Protein AF-0000000078491832 (afdb_homodimer)

Solvent-accessible surface area (backbone atoms only — not comparable to full-atom values): 12832 Å² total; per-residue (Å²): 126,82,61,46,56,64,27,41,52,49,32,62,48,50,90,54,93,81,71,51,35,62,57,52,31,49,52,44,51,48,51,50,20,52,48,35,64,70,54,64,20,73,29,85,86,8,78,53,82,38,40,68,47,56,49,42,40,56,50,53,49,50,45,53,53,42,29,36,70,79,63,73,39,76,84,61,79,86,41,50,50,43,53,54,33,48,53,54,47,60,62,32,66,64,44,59,76,56,61,73,56,65,69,48,54,43,59,66,43,44,65,65,47,72,98,126,82,62,45,56,62,27,42,52,49,34,62,49,49,89,54,93,82,72,49,35,61,57,52,30,48,50,43,52,48,50,48,18,52,50,37,64,70,54,64,19,72,30,86,85,9,79,54,84,38,39,68,48,54,48,41,41,56,48,53,48,49,46,52,54,42,30,36,71,79,62,73,40,74,82,62,76,86,41,51,50,44,52,54,32,49,53,54,47,62,62,32,64,64,45,60,77,56,60,73,57,66,68,50,54,43,59,66,43,44,67,65,47,71,96

Foldseek 3Di:
DQCLLVLLLCVLQDPDPPPCSVVVNLVSLVVQLVQCVVCCDLDNNHDDDDPVLLVCQLSVVLSALSCCPRVVDHRDVVSVSSVSNNVVSCPDPVNVVDPDDSVVSNVVCVVVNVD/DQCLLVLLLCVLQDPDPPPCSVVVNLVSLVVVLVQCVVCCDLDNNHDDDDPVLLVCQLSVVLSALSCCPRVVDHRDVVSVSSVSNNVVSCPDPVNVVDPDDSVVSNVVCVVVNVD

pLDDT: mean 94.53, std 5.87, range [54.22, 98.44]

Organism: Citrus clementina (NCBI:txid85681)

Secondary structure (DSSP, 8-state):
--SHHHHHHHHHH---TTSSHHHHHHHHHHHHHHHHHHTT-SBTTBSS--HHHHHHHHHHHHHHHHHHHHH-----TT-HHHHHHHHHHHH-HHHHHHPPPHHHHHHHHHHHH--/--SHHHHHHHHHH---TTSSHHHHHHHHHHHHHHHHHHTT-SBTTBSS--HHHHHHHHHHHHHHHHHHHHH-----TT-HHHHHHHHHHHH-HHHHHHPPPHHHHHHHHHHHH--

Structure (mmCIF, N/CA/C/O backbone):
data_AF-0000000078491832-model_v1
#
loop_
_entity.id
_entity.type
_entity.pdbx_description
1 polymer 'GST C-terminal domain-containing protein'
#
loop_
_atom_site.group_PDB
_atom_site.id
_atom_site.type_symbol
_atom_site.label_atom_id
_atom_site.label_alt_id
_atom_site.label_comp_id
_atom_site.label_asym_id
_atom_site.label_entity_id
_atom_site.label_seq_id
_atom_site.pdbx_PDB_ins_code
_atom_site.Cartn_x
_atom_site.Cartn_y
_atom_site.Cartn_z
_atom_site.occupancy
_atom_site.B_iso_or_equiv
_atom_site.auth_seq_id
_atom_site.auth_comp_id
_atom_site.auth_asym_id
_atom_site.auth_atom_id
_atom_site.pdbx_PDB_model_num
ATOM 1 N N . GLY A 1 1 ? 12.844 8.117 10.625 1 54.22 1 GLY A N 1
ATOM 2 C CA . GLY A 1 1 ? 11.617 7.84 9.898 1 54.22 1 GLY A CA 1
ATOM 3 C C . GLY A 1 1 ? 10.602 8.969 9.992 1 54.22 1 GLY A C 1
ATOM 4 O O . GLY A 1 1 ? 10.648 9.773 10.922 1 54.22 1 GLY A O 1
ATOM 5 N N . SER A 1 2 ? 10 9.312 8.859 1 76.31 2 SER A N 1
ATOM 6 C CA . SER A 1 2 ? 9.055 10.422 8.812 1 76.31 2 SER A CA 1
ATOM 7 C C . SER A 1 2 ? 8 10.297 9.914 1 76.31 2 SER A C 1
ATOM 9 O O . SER A 1 2 ? 7.496 9.203 10.164 1 76.31 2 SER A O 1
ATOM 11 N N . LYS A 1 3 ? 7.992 11.297 10.875 1 92.62 3 LYS A N 1
ATOM 12 C CA . LYS A 1 3 ? 6.988 11.367 11.938 1 92.62 3 LYS A CA 1
ATOM 13 C C . LYS A 1 3 ? 5.637 11.805 11.383 1 92.62 3 LYS A C 1
ATOM 15 O O . LYS A 1 3 ? 4.746 12.188 12.148 1 92.62 3 LYS A O 1
ATOM 20 N N . ILE A 1 4 ? 5.609 11.727 10.117 1 95.44 4 ILE A N 1
ATOM 21 C CA . ILE A 1 4 ? 4.398 12.195 9.461 1 95.44 4 ILE A CA 1
ATOM 22 C C . ILE A 1 4 ? 3.219 11.312 9.852 1 95.44 4 ILE A C 1
ATOM 24 O O . ILE A 1 4 ? 2.176 11.812 10.273 1 95.44 4 ILE A O 1
ATOM 28 N N . PHE A 1 5 ? 3.436 10.055 9.852 1 96.25 5 PHE A N 1
ATOM 29 C CA . PHE A 1 5 ? 2.32 9.148 10.086 1 96.25 5 PHE A CA 1
ATOM 30 C C . PHE A 1 5 ? 1.849 9.227 11.531 1 96.25 5 PHE A C 1
ATOM 32 O O . PHE A 1 5 ? 0.658 9.406 11.789 1 96.25 5 PHE A O 1
ATOM 39 N N . PRO A 1 6 ? 2.773 9.195 12.516 1 96.5 6 PRO A N 1
ATOM 40 C CA . PRO A 1 6 ? 2.273 9.32 13.891 1 96.5 6 PRO A CA 1
ATOM 41 C C . PRO A 1 6 ? 1.618 10.672 14.156 1 96.5 6 PRO A C 1
ATOM 43 O O . PRO A 1 6 ? 0.641 10.758 14.906 1 96.5 6 PRO A O 1
ATOM 46 N N . SER A 1 7 ? 2.141 11.703 13.586 1 97.81 7 SER A N 1
ATOM 47 C CA . SER A 1 7 ? 1.52 13.016 13.734 1 97.81 7 SER A CA 1
ATOM 48 C C . SER A 1 7 ? 0.133 13.047 13.102 1 97.81 7 SER A C 1
ATOM 50 O O . SER A 1 7 ? -0.793 13.648 13.656 1 97.81 7 SER A O 1
ATOM 52 N N . PHE A 1 8 ? -0.054 12.367 11.977 1 97.75 8 PHE A N 1
ATOM 53 C CA . PHE A 1 8 ? -1.349 12.227 11.312 1 97.75 8 PHE A CA 1
ATOM 54 C C . PHE A 1 8 ? -2.338 11.5 12.211 1 97.75 8 PHE A C 1
ATOM 56 O O . PHE A 1 8 ? -3.451 11.977 12.438 1 97.75 8 PHE A O 1
ATOM 63 N N . VAL A 1 9 ? -1.898 10.469 12.789 1 97.19 9 VAL A N 1
ATOM 64 C CA . VAL A 1 9 ? -2.783 9.641 13.609 1 97.19 9 VAL A CA 1
ATOM 65 C C . VAL A 1 9 ? -3.213 10.422 14.852 1 97.19 9 VAL A C 1
ATOM 67 O O . VAL A 1 9 ? -4.391 10.406 15.219 1 97.19 9 VAL A O 1
ATOM 70 N N . ASN A 1 10 ? -2.232 11.125 15.406 1 97.5 10 ASN A N 1
ATOM 71 C CA . ASN A 1 10 ? -2.541 11.93 16.594 1 97.5 10 ASN A CA 1
ATOM 72 C C . ASN A 1 10 ? -3.543 13.039 16.266 1 97.5 10 ASN A C 1
ATOM 74 O O . ASN A 1 10 ? -4.484 13.266 17.016 1 97.5 10 ASN A O 1
ATOM 78 N N . PHE A 1 11 ? -3.363 13.703 15.203 1 98.06 11 PHE A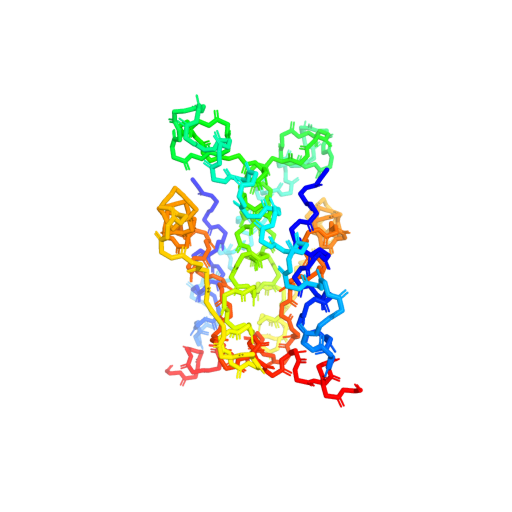 N 1
ATOM 79 C CA . PHE A 1 11 ? -4.27 14.766 14.789 1 98.06 11 PHE A CA 1
ATOM 80 C C . PHE A 1 11 ? -5.652 14.203 14.469 1 98.06 11 PHE A C 1
ATOM 82 O O . PHE A 1 11 ? -6.664 14.75 14.906 1 98.06 11 PHE A O 1
ATOM 89 N N . LEU A 1 12 ? -5.672 13.086 13.773 1 97.88 12 LEU A N 1
ATOM 90 C CA . LEU A 1 12 ? -6.922 12.453 13.359 1 97.88 12 LEU A CA 1
ATOM 91 C C . LEU A 1 12 ? -7.766 12.078 14.57 1 97.88 12 LEU A C 1
ATOM 93 O O . LEU A 1 12 ? -8.977 12.32 14.594 1 97.88 12 LEU A O 1
ATOM 97 N N . LYS A 1 13 ? -7.152 11.617 15.57 1 97.38 13 LYS A N 1
ATOM 98 C CA . LYS A 1 13 ? -7.867 11.07 16.719 1 97.38 13 LYS A CA 1
ATOM 99 C C . LYS A 1 13 ? -8.188 12.164 17.734 1 97.38 13 LYS A C 1
ATOM 101 O O . LYS A 1 13 ? -9.031 11.969 18.609 1 97.38 13 LYS A O 1
ATOM 106 N N . SER A 1 14 ? -7.477 13.25 17.609 1 96.62 14 SER A N 1
ATOM 107 C CA . SER A 1 14 ? -7.641 14.328 18.578 1 96.62 14 SER A CA 1
ATOM 108 C C . SER A 1 14 ? -9.039 14.93 18.516 1 96.62 14 SER A C 1
ATOM 110 O O . SER A 1 14 ? -9.578 15.141 17.422 1 96.62 14 SER A O 1
ATOM 112 N N . LYS A 1 15 ? -9.641 15.266 19.719 1 93.75 15 LYS A N 1
ATOM 113 C CA . LYS A 1 15 ? -10.945 15.93 19.812 1 93.75 15 LYS A CA 1
ATOM 114 C C . LYS A 1 15 ? -10.789 17.375 20.281 1 93.75 15 LYS A C 1
ATOM 116 O O . LYS A 1 15 ? -11.789 18.094 20.422 1 93.75 15 LYS A O 1
ATOM 121 N N . ASP A 1 16 ? -9.57 17.781 20.438 1 94.75 16 ASP A N 1
ATOM 122 C CA . ASP A 1 16 ? -9.242 19.141 20.891 1 94.75 16 ASP A CA 1
ATOM 123 C C . ASP A 1 16 ? -8.508 19.922 19.797 1 94.75 16 ASP A C 1
ATOM 125 O O . ASP A 1 16 ? -7.332 19.656 19.516 1 94.75 16 ASP A O 1
ATOM 129 N N . PRO A 1 17 ? -9.156 20.828 19.266 1 89.31 17 PRO A N 1
ATOM 130 C CA . PRO A 1 17 ? -8.531 21.594 18.188 1 89.31 17 PRO A CA 1
ATOM 131 C C . PRO A 1 17 ? -7.375 22.469 18.672 1 89.31 17 PRO A C 1
ATOM 133 O O . PRO A 1 17 ? -6.613 23 17.859 1 89.31 17 PRO A O 1
ATOM 136 N N . ASN A 1 18 ? -7.168 22.547 19.938 1 93.75 18 ASN A N 1
ATOM 137 C CA . ASN A 1 18 ? -6.145 23.438 20.484 1 93.75 18 ASN A CA 1
ATOM 138 C C . ASN A 1 18 ? -5.027 22.641 21.156 1 93.75 18 ASN A C 1
ATOM 140 O O . ASN A 1 18 ? -4.25 23.219 21.938 1 93.75 18 ASN A O 1
ATOM 144 N N . ASP A 1 19 ? -4.887 21.391 20.859 1 96.31 19 ASP A N 1
ATOM 145 C CA . ASP A 1 19 ? -3.926 20.594 21.609 1 96.31 19 ASP A CA 1
ATOM 146 C C . ASP A 1 19 ? -2.588 20.516 20.875 1 96.31 19 ASP A C 1
ATOM 148 O O . ASP A 1 19 ? -1.673 19.812 21.312 1 96.31 19 ASP A O 1
ATOM 152 N N . GLY A 1 20 ? -2.516 21.156 19.719 1 97.69 20 GLY A N 1
ATOM 153 C CA . GLY A 1 20 ? -1.244 21.266 19.031 1 97.69 20 GLY A CA 1
ATOM 154 C C . GLY A 1 20 ? -1.016 20.141 18.031 1 97.69 20 GLY A C 1
ATOM 155 O O . GLY A 1 20 ? -0.01 20.125 17.312 1 97.69 20 GLY A O 1
ATOM 156 N N . THR A 1 21 ? -1.933 19.203 17.938 1 97.69 21 THR A N 1
ATOM 157 C CA . THR A 1 21 ? -1.732 18.031 17.078 1 97.69 21 THR A CA 1
ATOM 158 C C . THR A 1 21 ? -1.742 18.453 15.609 1 97.69 21 THR A C 1
ATOM 160 O O . THR A 1 21 ? -0.947 17.953 14.805 1 97.69 21 THR A O 1
ATOM 163 N N . GLU A 1 22 ? -2.609 19.328 15.273 1 97.75 22 GLU A N 1
ATOM 164 C CA . GLU A 1 22 ? -2.602 19.828 13.906 1 97.75 22 GLU A CA 1
ATOM 165 C C . GLU A 1 22 ? -1.261 20.484 13.562 1 97.75 22 GLU A C 1
ATOM 167 O O . GLU A 1 22 ? -0.694 20.219 12.5 1 97.75 22 GLU A O 1
ATOM 172 N N . GLN A 1 23 ? -0.771 21.297 14.477 1 97.75 23 GLN A N 1
ATOM 173 C CA . GLN A 1 23 ? 0.486 22 14.266 1 97.75 23 GLN A CA 1
ATOM 174 C C . GLN A 1 23 ? 1.646 21.031 14.102 1 97.75 23 GLN A C 1
ATOM 176 O O . GLN A 1 23 ? 2.547 21.25 13.289 1 97.75 23 GLN A O 1
ATOM 181 N N . 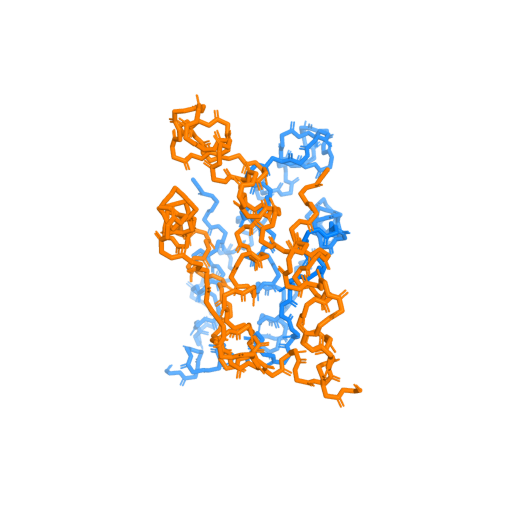ALA A 1 24 ? 1.633 20.016 14.859 1 97.88 24 ALA A N 1
ATOM 182 C CA . ALA A 1 24 ? 2.678 19 14.773 1 97.88 24 ALA A CA 1
ATOM 183 C C . ALA A 1 24 ? 2.699 18.359 13.391 1 97.88 24 ALA A C 1
ATOM 185 O O . ALA A 1 24 ? 3.77 18.156 12.812 1 97.88 24 ALA A O 1
ATOM 186 N N . LEU A 1 25 ? 1.509 18.078 12.883 1 97.94 25 LEU A N 1
ATOM 187 C CA . LEU A 1 25 ? 1.413 17.516 11.539 1 97.94 25 LEU A CA 1
ATOM 188 C C . LEU A 1 25 ? 1.901 18.5 10.492 1 97.94 25 LEU A C 1
ATOM 190 O O . LEU A 1 25 ? 2.67 18.141 9.602 1 97.94 25 LEU A O 1
ATOM 194 N N . LEU A 1 26 ? 1.542 19.719 10.672 1 98 26 LEU A N 1
ATOM 195 C CA . LEU A 1 26 ? 1.923 20.766 9.727 1 98 26 LEU A CA 1
ATOM 196 C C . LEU A 1 26 ? 3.438 20.922 9.68 1 98 26 LEU A C 1
ATOM 198 O O . LEU A 1 26 ? 4.016 21.094 8.609 1 98 26 LEU A O 1
ATOM 202 N N . GLU A 1 27 ? 4.012 20.844 10.734 1 97.69 27 GLU A N 1
ATOM 203 C CA . GLU A 1 27 ? 5.465 20.984 10.805 1 97.69 27 GLU A CA 1
ATOM 204 C C . GLU A 1 27 ? 6.164 19.859 10.055 1 97.69 27 GLU A C 1
ATOM 206 O O . GLU A 1 27 ? 7.145 20.094 9.344 1 97.69 27 GLU A O 1
ATOM 211 N N . GLU A 1 28 ? 5.637 18.672 10.234 1 97.75 28 GLU A N 1
ATOM 212 C CA . GLU A 1 28 ? 6.199 17.531 9.508 1 97.75 28 GLU A CA 1
ATOM 213 C C . GLU A 1 28 ? 6.023 17.703 8 1 97.75 28 GLU A C 1
ATOM 215 O O . GLU A 1 28 ? 6.941 17.422 7.227 1 97.75 28 GLU A O 1
ATOM 220 N N . LEU A 1 29 ? 4.859 18.156 7.586 1 97.81 29 LEU A N 1
ATOM 221 C CA . LEU A 1 29 ? 4.582 18.359 6.168 1 97.81 29 LEU A CA 1
ATOM 222 C C . LEU A 1 29 ? 5.43 19.484 5.602 1 97.81 29 LEU A C 1
ATOM 224 O O . LEU A 1 29 ? 5.883 19.422 4.457 1 97.81 29 LEU A O 1
ATOM 228 N N . LYS A 1 30 ? 5.66 20.484 6.414 1 97.31 30 LYS A N 1
ATOM 229 C CA . LYS A 1 30 ? 6.531 21.594 6.012 1 97.31 30 LYS A CA 1
ATOM 230 C C . LYS A 1 30 ? 7.969 21.109 5.82 1 97.31 30 LYS A C 1
ATOM 232 O O . LYS A 1 30 ? 8.641 21.516 4.867 1 97.31 30 LYS A O 1
ATOM 237 N N . ALA A 1 31 ? 8.375 20.312 6.727 1 96.12 31 ALA A N 1
ATOM 238 C CA . ALA A 1 31 ? 9.719 19.75 6.605 1 96.12 31 ALA A CA 1
ATOM 239 C C . ALA A 1 31 ? 9.852 18.922 5.324 1 96.12 31 ALA A C 1
ATOM 241 O O . ALA A 1 31 ? 10.867 19 4.633 1 96.12 31 ALA A O 1
ATOM 242 N N . LEU A 1 32 ? 8.875 18.188 5.047 1 95.56 32 LEU A N 1
ATOM 243 C CA . LEU A 1 32 ? 8.867 17.406 3.812 1 95.56 32 LEU A CA 1
ATOM 244 C C . LEU A 1 32 ? 8.898 18.328 2.594 1 95.56 32 LEU A C 1
ATOM 246 O O . LEU A 1 32 ? 9.664 18.094 1.655 1 95.56 32 LEU A O 1
ATOM 250 N N . ASP A 1 33 ? 8.102 19.312 2.617 1 96.06 33 ASP A N 1
ATOM 251 C CA . ASP A 1 33 ? 8.031 20.281 1.516 1 96.06 33 ASP A CA 1
ATOM 252 C C . ASP A 1 33 ? 9.391 20.922 1.266 1 96.06 33 ASP A C 1
ATOM 254 O O . ASP A 1 33 ? 9.844 21 0.123 1 96.06 33 ASP A O 1
ATOM 258 N N . GLU A 1 34 ? 9.969 21.328 2.332 1 94.75 34 GLU A N 1
ATOM 259 C CA . GLU A 1 34 ? 11.289 21.953 2.234 1 94.75 34 GLU A CA 1
ATOM 260 C C . GLU A 1 34 ? 12.32 20.969 1.674 1 94.75 34 GLU A C 1
ATOM 262 O O . GLU A 1 34 ? 13.156 21.344 0.855 1 94.75 34 GLU A O 1
ATOM 267 N N . HIS A 1 35 ? 12.234 19.75 2.152 1 94.31 35 HIS A N 1
ATOM 268 C CA . HIS A 1 35 ? 13.148 18.734 1.661 1 94.31 35 HIS A CA 1
ATOM 269 C C . HIS A 1 35 ? 12.992 18.531 0.158 1 94.31 35 HIS A C 1
ATOM 271 O O . HIS A 1 35 ? 13.984 18.469 -0.574 1 94.31 35 HIS A O 1
ATOM 277 N N . LEU A 1 36 ? 11.82 18.422 -0.292 1 93.38 36 LEU A N 1
ATOM 278 C CA . LEU A 1 36 ? 11.523 18.172 -1.7 1 93.38 36 LEU A CA 1
ATOM 279 C C . LEU A 1 36 ? 11.945 19.375 -2.553 1 93.38 36 LEU A C 1
ATOM 281 O O . LEU A 1 36 ? 12.383 19.203 -3.693 1 93.38 36 LEU A O 1
ATOM 285 N N . LYS A 1 37 ? 11.805 20.5 -2.068 1 91.5 37 LYS A N 1
ATOM 286 C CA . LYS A 1 37 ? 12.211 21.719 -2.748 1 91.5 37 LYS A CA 1
ATOM 287 C C . LYS A 1 37 ? 13.727 21.766 -2.953 1 91.5 37 LYS A C 1
ATOM 289 O O . LYS A 1 37 ? 14.203 22.156 -4.023 1 91.5 37 LYS A O 1
ATOM 294 N N . THR A 1 38 ? 14.422 21.297 -2.031 1 91.25 38 THR A N 1
ATOM 295 C CA . THR A 1 38 ? 15.867 21.484 -2.002 1 91.25 38 THR A CA 1
ATOM 296 C C . THR A 1 38 ? 16.578 20.344 -2.715 1 91.25 38 THR A C 1
ATOM 298 O O . THR A 1 38 ? 17.703 20.516 -3.215 1 91.25 38 THR A O 1
ATOM 301 N N . HIS A 1 39 ? 16.109 19.172 -2.797 1 84.25 39 HIS A N 1
ATOM 302 C CA . HIS A 1 39 ? 16.812 18.016 -3.314 1 84.25 39 HIS A CA 1
ATOM 303 C C . HIS A 1 39 ? 16.391 17.703 -4.746 1 84.25 39 HIS A C 1
ATOM 305 O O . HIS A 1 39 ? 16.828 16.703 -5.324 1 84.25 39 HIS A O 1
ATOM 311 N N . GLY A 1 40 ? 15.781 18.641 -5.484 1 75.75 40 GLY A N 1
ATOM 312 C CA . GLY A 1 40 ? 15.492 18.469 -6.898 1 75.75 40 GLY A CA 1
ATOM 313 C C . GLY A 1 40 ? 14.469 17.375 -7.172 1 75.75 40 GLY A C 1
ATOM 314 O O . GLY A 1 40 ? 14.492 16.75 -8.227 1 75.75 40 GLY A O 1
ATOM 315 N N . GLY A 1 41 ? 13.516 17.031 -6.457 1 71.94 41 GLY A N 1
ATOM 316 C CA . GLY A 1 41 ? 12.391 16.109 -6.559 1 71.94 41 GLY A CA 1
ATOM 317 C C . GLY A 1 41 ? 12.445 15.234 -7.789 1 71.94 41 GLY A C 1
ATOM 318 O O . GLY A 1 41 ? 13.523 14.992 -8.336 1 71.94 41 GLY A O 1
ATOM 319 N N . PRO A 1 42 ? 11.469 14.516 -8.266 1 88.19 42 PRO A N 1
ATOM 320 C CA . PRO A 1 42 ? 10.188 14.734 -7.59 1 88.19 42 PRO A CA 1
ATOM 321 C C . PRO A 1 42 ? 10.023 13.883 -6.336 1 88.19 42 PRO A C 1
ATOM 323 O O . PRO A 1 42 ? 9.078 14.078 -5.566 1 88.19 42 PRO A O 1
ATOM 326 N N . PHE A 1 43 ? 11.023 12.984 -6.148 1 93.94 43 PHE A N 1
ATOM 327 C CA . PHE A 1 43 ? 10.906 12.062 -5.02 1 93.94 43 PHE A CA 1
ATOM 328 C C . PHE A 1 43 ? 11.898 12.43 -3.922 1 93.94 43 PHE A C 1
ATOM 330 O O . PHE A 1 43 ? 12.664 13.383 -4.062 1 93.94 43 PHE A O 1
ATOM 337 N N . ILE A 1 44 ? 11.844 11.727 -2.844 1 91.88 44 ILE A N 1
ATOM 338 C CA . ILE A 1 44 ? 12.617 12.031 -1.644 1 91.88 44 ILE A CA 1
ATOM 339 C C . ILE A 1 44 ? 14.109 12.031 -1.975 1 91.88 44 ILE A C 1
ATOM 341 O O . ILE A 1 44 ? 14.852 12.898 -1.516 1 91.88 44 ILE A O 1
ATOM 345 N N . ALA A 1 45 ? 14.555 11.039 -2.76 1 88.56 45 ALA A N 1
ATOM 346 C CA . ALA A 1 45 ? 15.969 10.898 -3.08 1 88.56 45 ALA A CA 1
ATOM 347 C C . ALA A 1 45 ? 16.281 11.508 -4.445 1 88.56 45 ALA A C 1
ATOM 349 O O . ALA A 1 45 ? 17.391 11.328 -4.969 1 88.56 45 ALA A O 1
ATOM 350 N N . GLY A 1 46 ? 15.25 12.258 -4.992 1 88.75 46 GLY A N 1
ATOM 351 C CA . GLY A 1 46 ? 15.508 12.859 -6.289 1 88.75 46 GLY A CA 1
ATOM 352 C C . GLY A 1 46 ? 14.594 12.336 -7.383 1 88.75 46 GLY A C 1
ATOM 353 O O . GLY A 1 46 ? 13.367 12.312 -7.219 1 88.75 46 GLY A O 1
ATOM 354 N N . GLU A 1 47 ? 15.266 11.836 -8.414 1 87 47 GLU A N 1
ATOM 355 C CA . GLU A 1 47 ? 14.508 11.555 -9.633 1 87 47 GLU A CA 1
ATOM 356 C C . GLU A 1 47 ? 13.852 10.18 -9.57 1 87 47 GLU A C 1
ATOM 358 O O . GLU A 1 47 ? 12.805 9.953 -10.172 1 87 47 GLU A O 1
ATOM 363 N N . LYS A 1 48 ? 14.453 9.367 -8.867 1 91.31 48 LYS A N 1
ATOM 364 C CA . LYS A 1 48 ? 13.961 7.988 -8.891 1 91.31 48 LYS A CA 1
ATOM 365 C C . LYS A 1 48 ? 13.188 7.664 -7.617 1 91.31 48 LYS A C 1
ATOM 367 O O . LYS A 1 48 ? 13.539 8.125 -6.531 1 91.31 48 LYS A O 1
ATOM 372 N N . VAL A 1 49 ? 12.141 6.855 -7.793 1 94 49 VAL A N 1
ATOM 373 C CA . VAL A 1 49 ? 11.336 6.391 -6.668 1 94 49 VAL A CA 1
ATOM 374 C C . VAL A 1 49 ? 12.141 5.414 -5.82 1 94 49 VAL A C 1
ATOM 376 O O . VAL A 1 49 ? 12.852 4.559 -6.355 1 94 49 VAL A O 1
ATOM 379 N N . THR A 1 50 ? 12.117 5.59 -4.492 1 94.19 50 THR A N 1
ATOM 380 C CA . THR A 1 50 ? 12.867 4.734 -3.582 1 94.19 50 THR A CA 1
ATOM 381 C C . THR A 1 50 ? 11.93 4.062 -2.578 1 94.19 50 THR A C 1
ATOM 383 O O . THR A 1 50 ? 10.727 4.328 -2.57 1 94.19 50 THR A O 1
ATOM 386 N N . ALA A 1 51 ? 12.5 3.174 -1.774 1 93.56 51 ALA A N 1
ATOM 387 C CA . ALA A 1 51 ? 11.75 2.488 -0.724 1 93.56 51 ALA A CA 1
ATOM 388 C C . ALA A 1 51 ? 11.062 3.488 0.2 1 93.56 51 ALA A C 1
ATOM 390 O O . ALA A 1 51 ? 9.938 3.258 0.646 1 93.56 51 ALA A O 1
ATOM 391 N N . VAL A 1 52 ? 11.742 4.609 0.391 1 93.31 52 VAL A N 1
ATOM 392 C CA . VAL A 1 52 ? 11.195 5.637 1.271 1 93.31 52 VAL A CA 1
ATOM 393 C C . VAL A 1 52 ? 9.906 6.195 0.675 1 93.31 52 VAL A C 1
ATOM 395 O O . VAL A 1 52 ? 8.914 6.363 1.382 1 93.31 52 VAL A O 1
ATOM 398 N N . ASP A 1 53 ? 9.883 6.453 -0.563 1 95.5 53 ASP A N 1
ATOM 399 C CA . ASP A 1 53 ? 8.711 6.969 -1.257 1 95.5 53 ASP A CA 1
ATOM 400 C C . ASP A 1 53 ? 7.547 5.98 -1.18 1 95.5 53 ASP A C 1
ATOM 402 O O . ASP A 1 53 ? 6.422 6.363 -0.843 1 95.5 53 ASP A O 1
ATOM 406 N N . LEU A 1 54 ? 7.887 4.738 -1.484 1 95.06 54 LEU A N 1
ATOM 407 C CA . LEU A 1 54 ? 6.84 3.725 -1.552 1 95.06 54 LEU A CA 1
ATOM 408 C C . LEU A 1 54 ? 6.297 3.412 -0.162 1 95.06 54 LEU A C 1
ATOM 410 O O . LEU A 1 54 ? 5.137 3.016 -0.019 1 95.06 54 LEU A O 1
ATOM 414 N N . SER A 1 55 ? 7.125 3.639 0.808 1 94.56 55 SER A N 1
ATOM 415 C CA . SER A 1 55 ? 6.668 3.506 2.188 1 94.56 55 SER A CA 1
ATOM 416 C C . SER A 1 55 ? 5.734 4.648 2.574 1 94.56 55 SER A C 1
ATOM 418 O O . SER A 1 55 ? 4.773 4.449 3.318 1 94.56 55 SER A O 1
ATOM 420 N N . LEU A 1 56 ? 5.922 5.773 2.014 1 95.5 56 LEU A N 1
ATOM 421 C CA . LEU A 1 56 ? 5.18 6.98 2.367 1 95.5 56 LEU A CA 1
ATOM 422 C C . LEU A 1 56 ? 3.857 7.047 1.607 1 95.5 56 LEU A C 1
ATOM 424 O O . LEU A 1 56 ? 2.881 7.613 2.102 1 95.5 56 LEU A O 1
ATOM 428 N N . ALA A 1 57 ? 3.75 6.438 0.482 1 96.31 57 ALA A N 1
ATOM 429 C CA . ALA A 1 57 ? 2.607 6.57 -0.42 1 96.31 57 ALA A CA 1
ATOM 430 C C . ALA A 1 57 ? 1.309 6.184 0.281 1 96.31 57 ALA A C 1
ATOM 432 O O . ALA A 1 57 ? 0.382 6.992 0.372 1 96.31 57 ALA A O 1
ATOM 433 N N . PRO A 1 58 ? 1.266 5.016 0.849 1 96.19 58 PRO A N 1
ATOM 434 C CA . PRO A 1 58 ? 0.01 4.652 1.512 1 96.19 58 PRO A CA 1
ATOM 435 C C . PRO A 1 58 ? -0.266 5.5 2.754 1 96.19 58 PRO A C 1
ATOM 437 O O . PRO A 1 58 ? -1.426 5.758 3.084 1 96.19 58 PRO A O 1
ATOM 440 N N . LYS A 1 59 ? 0.743 5.98 3.455 1 96.56 59 LYS A N 1
ATOM 441 C CA . LYS A 1 59 ? 0.582 6.828 4.637 1 96.56 59 LYS A CA 1
ATOM 442 C C . LYS A 1 59 ? -0.027 8.172 4.266 1 96.56 59 LYS A C 1
ATOM 444 O O . LYS A 1 59 ? -0.968 8.633 4.918 1 96.56 59 LYS A O 1
ATOM 449 N N . LEU A 1 60 ? 0.51 8.719 3.207 1 97.62 60 LEU A N 1
ATOM 450 C CA . LEU A 1 60 ? 0.003 10 2.734 1 97.62 60 LEU A CA 1
ATOM 451 C C . LEU A 1 60 ? -1.413 9.859 2.186 1 97.62 60 LEU A C 1
ATOM 453 O O . LEU A 1 60 ? -2.23 10.766 2.322 1 97.62 60 LEU A O 1
ATOM 457 N N . TYR A 1 61 ? -1.723 8.773 1.597 1 98.06 61 TYR A N 1
ATOM 458 C CA . TYR A 1 61 ? -3.066 8.508 1.097 1 98.06 61 TYR A CA 1
ATOM 459 C C . TYR A 1 61 ? -4.066 8.422 2.242 1 98.06 61 TYR A C 1
ATOM 461 O O . TYR A 1 61 ? -5.152 9.008 2.17 1 98.06 61 TYR A O 1
ATOM 469 N N . HIS A 1 62 ? -3.713 7.711 3.271 1 97.94 62 HIS A N 1
ATOM 470 C CA . HIS A 1 62 ? -4.559 7.645 4.457 1 97.94 62 HIS A CA 1
ATOM 471 C C . HIS A 1 62 ? -4.754 9.023 5.074 1 97.94 62 HIS A C 1
ATOM 473 O O . HIS A 1 62 ? -5.871 9.383 5.457 1 97.94 62 HIS A O 1
ATOM 479 N N . LEU A 1 63 ? -3.65 9.742 5.133 1 98.25 63 LEU A N 1
ATOM 480 C CA . LEU A 1 63 ? -3.701 11.109 5.648 1 98.25 63 LEU A CA 1
ATOM 481 C C . LEU A 1 63 ? -4.699 11.945 4.859 1 98.25 63 LEU A C 1
ATOM 483 O O . LEU A 1 63 ? -5.586 12.578 5.445 1 98.25 63 LEU A O 1
ATOM 487 N N . GLN A 1 64 ? -4.613 11.898 3.619 1 98.38 64 GLN A N 1
ATOM 488 C CA . GLN A 1 64 ? -5.477 12.703 2.758 1 98.38 64 GLN A CA 1
ATOM 489 C C . GLN A 1 64 ? -6.941 12.289 2.908 1 98.38 64 GLN A C 1
ATOM 491 O O . GLN A 1 64 ? -7.805 13.133 3.145 1 98.38 64 GLN A O 1
ATOM 496 N N . VAL A 1 65 ? -7.262 11.078 2.873 1 98.31 65 VAL A N 1
ATOM 497 C CA . VAL A 1 65 ? -8.625 10.562 2.84 1 98.31 65 VAL A CA 1
ATOM 498 C C . VAL A 1 65 ? -9.273 10.727 4.215 1 98.31 65 VAL A C 1
ATOM 500 O O . VAL A 1 65 ? -10.383 11.242 4.332 1 98.31 65 VAL A O 1
ATOM 503 N N . ALA A 1 66 ? -8.578 10.336 5.227 1 98.25 66 ALA A N 1
ATOM 504 C CA . ALA A 1 66 ? -9.156 10.32 6.566 1 98.25 66 ALA A CA 1
ATOM 505 C C . ALA A 1 66 ? -9.336 11.734 7.105 1 98.25 66 ALA A C 1
ATOM 507 O O . ALA A 1 66 ? -10.383 12.062 7.676 1 98.25 66 ALA A O 1
ATOM 508 N N . LEU A 1 67 ? -8.344 12.578 6.891 1 98.44 67 LEU A N 1
ATOM 509 C CA . LEU A 1 67 ? -8.461 13.93 7.43 1 98.44 67 LEU A CA 1
ATOM 510 C C . LEU A 1 67 ? -9.523 14.719 6.688 1 98.44 67 LEU A C 1
ATOM 512 O O . LEU A 1 67 ? -10.219 15.547 7.285 1 98.44 67 LEU A O 1
ATOM 516 N N . GLU A 1 68 ? -9.586 14.523 5.414 1 98.38 68 GLU A N 1
ATOM 517 C CA . GLU A 1 68 ? -10.648 15.172 4.66 1 98.38 68 GLU A CA 1
ATOM 518 C C . GLU A 1 68 ? -12.023 14.781 5.199 1 98.38 68 GLU A C 1
ATOM 520 O O . GLU A 1 68 ? -12.883 15.641 5.398 1 98.38 68 GLU A O 1
ATOM 525 N N . HIS A 1 69 ? -12.234 13.578 5.523 1 98 69 HIS A N 1
ATOM 526 C CA . HIS A 1 69 ? -13.539 13.078 5.938 1 98 69 HIS A CA 1
ATOM 527 C C . HIS A 1 69 ? -13.828 13.414 7.395 1 98 69 HIS A C 1
ATOM 529 O O . HIS A 1 69 ? -14.898 13.938 7.715 1 98 69 HIS A O 1
ATOM 535 N N . PHE A 1 70 ? -12.906 13.18 8.281 1 97.69 70 PHE A N 1
ATOM 536 C CA . PHE A 1 70 ? -13.18 13.219 9.711 1 97.69 70 PHE A CA 1
ATOM 537 C C . PHE A 1 70 ? -12.883 14.602 10.289 1 97.69 70 PHE A C 1
ATOM 539 O O . PHE A 1 70 ? -13.438 14.977 11.32 1 97.69 70 PHE A O 1
ATOM 546 N N . LYS A 1 71 ? -11.977 15.375 9.547 1 97 71 LYS A N 1
ATOM 547 C CA . LYS A 1 71 ? -11.547 16.656 10.102 1 97 71 LYS A CA 1
ATOM 548 C C . LYS A 1 71 ? -11.914 17.797 9.172 1 97 71 LYS A C 1
ATOM 550 O O . LYS A 1 71 ? -11.719 18.969 9.516 1 97 71 LYS A O 1
ATOM 555 N N . GLN A 1 72 ? -12.445 17.5 7.98 1 97.5 72 GLN A N 1
ATOM 556 C CA . GLN A 1 72 ? -12.641 18.531 6.969 1 97.5 72 GLN A CA 1
ATOM 557 C C . GLN A 1 72 ? -11.367 19.344 6.75 1 97.5 72 GLN A C 1
ATOM 559 O O . GLN A 1 72 ? -11.414 20.562 6.664 1 97.5 72 GLN A O 1
ATOM 564 N N . TRP A 1 73 ? -10.344 18.594 6.742 1 97.69 73 TRP A N 1
ATOM 565 C CA . TRP A 1 73 ? -9 19.156 6.656 1 97.69 73 TRP A CA 1
ATOM 566 C C . TRP A 1 73 ? -8.273 18.656 5.414 1 97.69 73 TRP A C 1
ATOM 568 O O . TRP A 1 73 ? -8.43 17.5 5.031 1 97.69 73 TRP A O 1
ATOM 578 N N . THR A 1 74 ? -7.469 19.562 4.801 1 98.12 74 THR A N 1
ATOM 579 C CA . THR A 1 74 ? -6.629 19.188 3.664 1 98.12 74 THR A CA 1
ATOM 580 C C . THR A 1 74 ? -5.227 19.781 3.818 1 98.12 74 THR A C 1
ATOM 582 O O . THR A 1 74 ? -5.027 20.75 4.555 1 98.12 74 THR A O 1
ATOM 585 N N . VAL A 1 75 ? -4.285 19.172 3.133 1 98.06 75 VAL A N 1
ATOM 586 C CA . VAL A 1 75 ? -2.932 19.719 3.086 1 98.06 75 VAL A CA 1
ATOM 587 C C . VAL A 1 75 ? -2.959 21.141 2.531 1 98.06 75 VAL A C 1
ATOM 589 O O . VAL A 1 75 ? -3.533 21.391 1.469 1 98.06 75 VAL A O 1
ATOM 592 N N . PRO A 1 76 ? -2.379 22.016 3.26 1 98.19 76 PRO A N 1
ATOM 593 C CA . PRO A 1 76 ? -2.387 23.406 2.799 1 98.19 76 PRO A CA 1
ATOM 594 C C . PRO A 1 76 ? -1.809 23.562 1.396 1 98.19 76 PRO A C 1
ATOM 596 O O . PRO A 1 76 ? -0.799 22.938 1.064 1 98.19 76 PRO A O 1
ATOM 599 N N . GLU A 1 77 ? -2.387 24.469 0.525 1 97.06 77 GLU A N 1
ATOM 600 C CA . GLU A 1 77 ? -1.98 24.703 -0.857 1 97.06 77 GLU A CA 1
ATOM 601 C C . GLU A 1 77 ? -0.578 25.312 -0.927 1 97.06 77 GLU A C 1
ATOM 603 O O . GLU A 1 77 ? 0.108 25.172 -1.942 1 97.06 77 GLU A O 1
ATOM 608 N N . SER A 1 78 ? -0.16 25.938 0.128 1 97.31 78 SER A N 1
ATOM 609 C CA . SER A 1 78 ? 1.157 26.562 0.178 1 97.31 78 SER A CA 1
ATOM 610 C C . SER A 1 78 ? 2.268 25.516 0.148 1 97.31 78 SER A C 1
ATOM 612 O O . SER A 1 78 ? 3.424 25.844 -0.134 1 97.31 78 SER A O 1
ATOM 614 N N . LEU A 1 79 ? 1.852 24.312 0.553 1 97.5 79 LEU A N 1
ATOM 615 C CA . LEU A 1 79 ? 2.826 23.219 0.496 1 97.5 79 LEU A CA 1
ATOM 616 C C . LEU A 1 79 ? 2.846 22.578 -0.887 1 97.5 79 LEU A C 1
ATOM 618 O O . LEU A 1 79 ? 2.527 21.391 -1.031 1 97.5 79 LEU A O 1
ATOM 622 N N . ALA A 1 80 ? 3.371 23.344 -1.827 1 95.94 80 ALA A N 1
ATOM 623 C CA . ALA A 1 80 ? 3.264 23.031 -3.248 1 95.94 80 ALA A CA 1
ATOM 624 C C . ALA A 1 80 ? 4.082 21.781 -3.588 1 95.94 80 ALA A C 1
ATOM 626 O O . ALA A 1 80 ? 3.672 20.969 -4.422 1 95.94 80 ALA A O 1
ATOM 627 N N . HIS A 1 81 ? 5.18 21.656 -2.959 1 95.75 81 HIS A N 1
ATOM 628 C CA . HIS A 1 81 ? 6.035 20.516 -3.268 1 95.75 81 HIS A CA 1
ATOM 629 C C . HIS A 1 81 ? 5.461 19.234 -2.699 1 95.75 81 HIS A C 1
ATOM 631 O O . HIS A 1 81 ? 5.617 18.156 -3.293 1 95.75 81 HIS A O 1
ATOM 637 N N . VAL A 1 82 ? 4.793 19.312 -1.579 1 96.75 82 VAL A N 1
ATOM 638 C CA . VAL A 1 82 ? 4.113 18.141 -1.017 1 96.75 82 VAL A CA 1
ATOM 639 C C . VAL A 1 82 ? 2.979 17.719 -1.944 1 96.75 82 VAL A C 1
ATOM 641 O O . VAL A 1 82 ? 2.816 16.516 -2.223 1 96.75 82 VAL A O 1
ATOM 644 N N . HIS A 1 83 ? 2.244 18.719 -2.445 1 97.5 83 HIS A N 1
ATOM 645 C CA . HIS A 1 83 ? 1.152 18.406 -3.361 1 97.5 83 HIS A CA 1
ATOM 646 C C . HIS A 1 83 ? 1.668 17.703 -4.617 1 97.5 83 HIS A C 1
ATOM 648 O O . HIS A 1 83 ? 1.119 16.688 -5.039 1 97.5 83 HIS A O 1
ATOM 654 N N . GLY A 1 84 ? 2.705 18.281 -5.215 1 96 84 GLY A N 1
ATOM 655 C CA . GLY A 1 84 ? 3.303 17.656 -6.383 1 96 84 GLY A CA 1
ATOM 656 C C . GLY A 1 84 ? 3.822 16.25 -6.113 1 96 84 GLY A C 1
ATOM 657 O O . GLY A 1 84 ? 3.656 15.352 -6.938 1 96 84 GLY A O 1
ATOM 658 N N . TYR A 1 85 ? 4.418 16.094 -4.922 1 96.38 85 TYR A N 1
ATOM 659 C CA . TYR A 1 85 ? 4.973 14.812 -4.48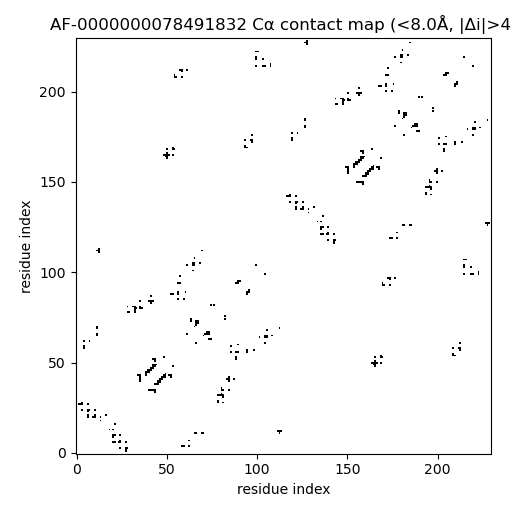4 1 96.38 85 TYR A CA 1
ATOM 660 C C . TYR A 1 85 ? 3.877 13.758 -4.344 1 96.38 85 TYR A C 1
ATOM 662 O O . TYR A 1 85 ? 3.998 12.656 -4.875 1 96.38 85 TYR A O 1
ATOM 670 N N . MET A 1 86 ? 2.797 14.117 -3.707 1 97.25 86 MET A N 1
ATOM 671 C CA . MET A 1 86 ? 1.673 13.203 -3.518 1 97.25 86 MET A CA 1
ATOM 672 C C . MET A 1 86 ? 1.059 12.812 -4.855 1 97.25 86 MET A C 1
ATOM 674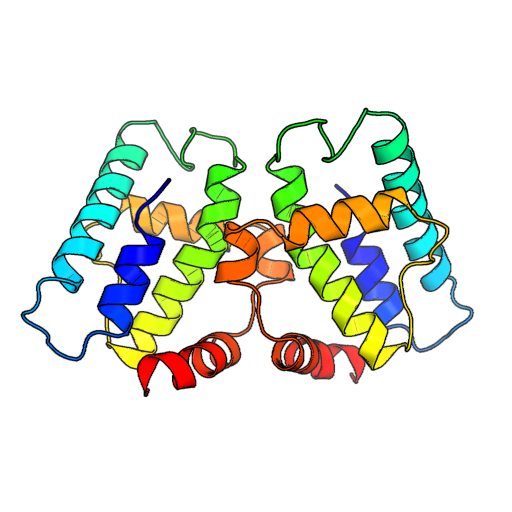 O O . MET A 1 86 ? 0.763 11.641 -5.09 1 97.25 86 MET A O 1
ATOM 678 N N . LYS A 1 87 ? 0.908 13.789 -5.691 1 96.81 87 LYS A N 1
ATOM 679 C CA . LYS A 1 87 ? 0.345 13.531 -7.012 1 96.81 87 LYS A CA 1
ATOM 680 C C . LYS A 1 87 ? 1.174 12.492 -7.77 1 96.81 87 LYS A C 1
ATOM 682 O O . LYS A 1 87 ? 0.624 11.578 -8.383 1 96.81 87 LYS A O 1
ATOM 687 N N . LYS A 1 88 ? 2.428 12.617 -7.695 1 96.12 88 LYS A N 1
ATOM 688 C CA . LYS A 1 88 ? 3.326 11.695 -8.383 1 96.12 88 LYS A CA 1
ATOM 689 C C . LYS A 1 88 ? 3.293 10.312 -7.742 1 96.12 88 LYS A C 1
ATOM 691 O O . LYS A 1 88 ? 3.256 9.297 -8.445 1 96.12 88 LYS A O 1
ATOM 696 N N . LEU A 1 89 ? 3.289 10.273 -6.43 1 96.19 89 LEU A N 1
ATOM 697 C CA . LEU A 1 89 ? 3.242 9 -5.715 1 96.19 89 LEU A CA 1
ATOM 698 C C . LEU A 1 89 ? 1.958 8.242 -6.031 1 96.19 89 LEU A C 1
ATOM 700 O O . LEU A 1 89 ? 1.994 7.043 -6.316 1 96.19 89 LEU A O 1
ATOM 704 N N . PHE A 1 90 ? 0.855 8.992 -6.051 1 97.19 90 PHE A N 1
ATOM 705 C CA . PHE A 1 90 ? -0.45 8.367 -6.219 1 97.19 90 PHE A CA 1
ATOM 706 C C . PHE A 1 90 ? -0.667 7.949 -7.668 1 97.19 90 PHE A C 1
ATOM 708 O O . PHE A 1 90 ? -1.573 7.168 -7.965 1 97.19 90 PHE A O 1
ATOM 715 N N . ALA A 1 91 ? 0.169 8.445 -8.539 1 96.25 91 ALA A N 1
ATOM 716 C CA . ALA A 1 91 ? 0.062 8.117 -9.953 1 96.25 91 ALA A CA 1
ATOM 717 C C . ALA A 1 91 ? 0.873 6.867 -10.289 1 96.25 91 ALA A C 1
ATOM 719 O O . ALA A 1 91 ? 0.751 6.316 -11.383 1 96.25 91 ALA A O 1
ATOM 720 N N . LEU A 1 92 ? 1.685 6.445 -9.375 1 94.5 92 LEU A N 1
ATOM 721 C CA . LEU A 1 92 ? 2.469 5.238 -9.617 1 94.5 92 LEU A CA 1
ATOM 722 C C . LEU A 1 92 ? 1.558 4.043 -9.875 1 94.5 92 LEU A C 1
ATOM 724 O O . LEU A 1 92 ? 0.569 3.846 -9.164 1 94.5 92 LEU A O 1
ATOM 728 N N . GLU A 1 93 ? 1.912 3.299 -10.875 1 91.69 93 GLU A N 1
ATOM 729 C CA . GLU A 1 93 ? 1.112 2.145 -11.273 1 91.69 93 GLU A CA 1
ATOM 730 C C . GLU A 1 93 ? 0.942 1.163 -10.117 1 91.69 93 GLU A C 1
ATOM 732 O O . GLU A 1 93 ? -0.149 0.632 -9.906 1 91.69 93 GLU A O 1
ATOM 737 N N . SER A 1 94 ? 2.061 0.924 -9.391 1 88.19 94 SER A N 1
ATOM 738 C CA . SER A 1 94 ? 2.021 -0.019 -8.281 1 88.19 94 SER A CA 1
ATOM 739 C C . SER A 1 94 ? 1.036 0.432 -7.207 1 88.19 94 SER A C 1
ATOM 741 O O . SER A 1 94 ? 0.334 -0.391 -6.617 1 88.19 94 SER A O 1
ATOM 743 N N . PHE A 1 95 ? 0.905 1.714 -7.027 1 95.31 95 PHE A N 1
ATOM 744 C CA . PHE A 1 95 ? -0.016 2.262 -6.035 1 95.31 95 PHE A CA 1
ATOM 745 C C . PHE A 1 95 ? -1.454 2.184 -6.535 1 95.31 95 PHE A C 1
ATOM 747 O O . PHE A 1 95 ? -2.35 1.764 -5.797 1 95.31 95 PHE A O 1
ATOM 754 N N . GLN A 1 96 ? -1.683 2.484 -7.781 1 95.31 96 GLN A N 1
ATOM 755 C CA . GLN A 1 96 ? -3.016 2.521 -8.375 1 95.31 96 GLN A CA 1
ATOM 756 C C . GLN A 1 96 ? -3.635 1.127 -8.422 1 95.31 96 GLN A C 1
ATOM 758 O O . GLN A 1 96 ? -4.844 0.971 -8.234 1 95.31 96 GLN A O 1
ATOM 763 N N . LYS A 1 97 ? -2.883 0.137 -8.578 1 91.75 97 LYS A N 1
ATOM 764 C CA . LYS A 1 97 ? -3.361 -1.233 -8.742 1 91.75 97 LYS A CA 1
ATOM 765 C C . LYS A 1 97 ? -3.902 -1.784 -7.422 1 91.75 97 LYS A C 1
ATOM 767 O O . LYS A 1 97 ? -4.754 -2.674 -7.418 1 91.75 97 LYS A O 1
ATOM 772 N N . THR A 1 98 ? -3.432 -1.196 -6.273 1 94.06 98 THR A N 1
ATOM 773 C CA . THR A 1 98 ? -3.715 -1.904 -5.031 1 94.06 98 THR A CA 1
ATOM 774 C C . THR A 1 98 ? -4.324 -0.96 -4 1 94.06 98 THR A C 1
ATOM 776 O O . THR A 1 98 ? -4.754 -1.396 -2.93 1 94.06 98 THR A O 1
ATOM 779 N N . LYS A 1 99 ? -4.391 0.339 -4.262 1 95.5 99 LYS A N 1
ATOM 780 C CA . LYS A 1 99 ? -4.938 1.282 -3.291 1 95.5 99 LYS A CA 1
ATOM 781 C C . LYS A 1 99 ? -6.406 0.987 -3.004 1 95.5 99 LYS A C 1
ATOM 783 O O . LYS A 1 99 ? -7.168 0.653 -3.914 1 95.5 99 LYS A O 1
ATOM 788 N N . ALA A 1 100 ? -6.773 1.023 -1.748 1 93.88 100 ALA A N 1
ATOM 789 C CA . ALA A 1 100 ? -8.164 0.817 -1.358 1 93.88 100 ALA A CA 1
ATOM 790 C C . ALA A 1 100 ? -9.031 1.994 -1.79 1 93.88 100 ALA A C 1
ATOM 792 O O . ALA A 1 100 ? -8.57 3.137 -1.829 1 93.88 100 ALA A O 1
ATOM 793 N N . GLU A 1 101 ? -10.289 1.687 -2.039 1 95.88 101 GLU A N 1
ATOM 794 C CA . GLU A 1 101 ? -11.234 2.773 -2.271 1 95.88 101 GLU A CA 1
ATOM 795 C C . GLU A 1 101 ? -11.391 3.646 -1.028 1 95.88 101 GLU A C 1
ATOM 797 O O . GLU A 1 101 ? -11.273 3.158 0.097 1 95.88 101 GLU A O 1
ATOM 802 N N . LYS A 1 102 ? -11.695 4.91 -1.274 1 97.25 102 LYS A N 1
ATOM 803 C CA . LYS A 1 102 ? -11.789 5.883 -0.19 1 97.25 102 LYS A CA 1
ATOM 804 C C . LYS A 1 102 ? -12.75 5.406 0.897 1 97.25 102 LYS A C 1
ATOM 806 O O . LYS A 1 102 ? -12.469 5.559 2.088 1 97.25 102 LYS A O 1
ATOM 811 N N . GLN A 1 103 ? -13.836 4.809 0.46 1 97.12 103 GLN A N 1
ATOM 812 C CA . GLN A 1 103 ? -14.852 4.398 1.425 1 97.12 103 GLN A CA 1
ATOM 813 C C . GLN A 1 103 ? -14.305 3.34 2.381 1 97.12 103 GLN A C 1
ATOM 815 O O . GLN A 1 103 ? -14.68 3.303 3.553 1 97.12 103 GLN A O 1
ATOM 820 N N . TYR A 1 104 ? -13.453 2.523 1.925 1 96.62 104 TYR A N 1
ATOM 821 C CA . TYR A 1 104 ? -12.906 1.461 2.762 1 96.62 104 TYR A CA 1
ATOM 822 C C . TYR A 1 104 ? -11.797 1.991 3.664 1 96.62 104 TYR A C 1
ATOM 824 O O . TYR A 1 104 ? -11.609 1.5 4.781 1 96.62 104 TYR A O 1
ATOM 832 N N . VAL A 1 105 ? -11.023 3.014 3.188 1 97.38 105 VAL A N 1
ATOM 833 C CA . VAL A 1 105 ? -10.07 3.701 4.051 1 97.38 105 VAL A CA 1
ATOM 834 C C . VAL A 1 105 ? -10.805 4.348 5.223 1 97.38 105 VAL A C 1
ATOM 836 O O . VAL A 1 105 ? -10.414 4.176 6.379 1 97.38 105 VAL A O 1
ATOM 839 N N . ILE A 1 106 ? -11.922 4.973 4.918 1 97.88 106 ILE A N 1
ATOM 840 C CA . ILE A 1 106 ? -12.727 5.656 5.926 1 97.88 106 ILE A CA 1
ATOM 841 C C . ILE A 1 106 ? -13.297 4.637 6.91 1 97.88 106 ILE A C 1
ATOM 843 O O . ILE A 1 106 ? -13.211 4.828 8.125 1 97.88 106 ILE A O 1
ATOM 847 N N . ALA A 1 107 ? -13.828 3.523 6.367 1 96.94 107 ALA A N 1
ATOM 848 C CA . ALA A 1 107 ? -14.398 2.48 7.219 1 96.94 107 ALA A CA 1
ATOM 849 C C . ALA A 1 107 ? -13.344 1.896 8.156 1 96.94 107 ALA A C 1
ATOM 851 O O . ALA A 1 107 ? -13.648 1.544 9.297 1 96.94 107 ALA A O 1
ATOM 852 N N . GLY A 1 108 ? -12.188 1.825 7.684 1 95.62 108 GLY A N 1
ATOM 853 C CA . GLY A 1 108 ? -11.109 1.291 8.492 1 95.62 108 GLY A CA 1
ATOM 854 C C . GLY A 1 108 ? -10.711 2.207 9.633 1 95.62 108 GLY A C 1
ATOM 855 O O . GLY A 1 108 ? -10.297 1.737 10.695 1 95.62 108 GLY A O 1
ATOM 856 N N . TRP A 1 109 ? -10.82 3.525 9.414 1 97.31 109 TRP A N 1
ATOM 857 C CA . TRP A 1 109 ? -10.398 4.5 10.414 1 97.31 109 TRP A CA 1
ATOM 858 C C . TRP A 1 109 ? -11.555 4.848 11.352 1 97.31 109 TRP A C 1
ATOM 860 O O . TRP A 1 109 ? -11.328 5.344 12.461 1 97.31 109 TRP A O 1
ATOM 870 N N . ALA A 1 110 ? -12.797 4.562 10.977 1 96.81 110 ALA A N 1
ATOM 871 C CA . ALA A 1 110 ? -13.992 4.977 11.703 1 96.81 110 ALA A CA 1
ATOM 872 C C . ALA A 1 110 ? -13.969 4.469 13.141 1 96.81 110 ALA A C 1
ATOM 874 O O . ALA A 1 110 ? -14.141 5.242 14.086 1 96.81 110 ALA A O 1
ATOM 875 N N . PRO A 1 111 ? -13.656 3.199 13.32 1 95.19 111 PRO A N 1
ATOM 876 C CA . PRO A 1 111 ? -13.648 2.715 14.703 1 95.19 111 PRO A CA 1
ATOM 877 C C . PRO A 1 111 ? -12.539 3.352 15.539 1 95.19 111 PRO A C 1
ATOM 879 O O . PRO A 1 111 ? -12.68 3.475 16.766 1 95.19 111 PRO A O 1
ATOM 882 N N . LYS A 1 112 ? -11.469 3.785 15 1 92.75 112 LYS A N 1
ATOM 883 C CA . LYS A 1 112 ? -10.328 4.375 15.695 1 92.75 112 LYS A CA 1
ATOM 884 C C . LYS A 1 112 ? -10.586 5.836 16.031 1 92.75 112 LYS A C 1
ATOM 886 O O . LYS A 1 112 ? -10.125 6.332 17.062 1 92.75 112 LYS A O 1
ATOM 891 N N . VAL A 1 113 ? -11.227 6.473 15.203 1 94.56 113 VAL A N 1
ATOM 892 C CA . VAL A 1 113 ? -11.5 7.898 15.359 1 94.56 113 VAL A CA 1
ATOM 893 C C . VAL A 1 113 ? -12.672 8.102 16.312 1 94.56 113 VAL A C 1
ATOM 895 O O . VAL A 1 113 ? -12.672 9.031 17.125 1 94.56 113 VAL A O 1
ATOM 898 N N . ASN A 1 114 ? -13.602 7.203 16.203 1 88.5 114 ASN A N 1
ATOM 899 C CA . ASN A 1 114 ? -14.82 7.359 16.984 1 88.5 114 ASN A CA 1
ATOM 900 C C . ASN A 1 114 ? -14.68 6.734 18.375 1 88.5 114 ASN A C 1
ATOM 902 O O . ASN A 1 114 ? -15.578 6.852 19.203 1 88.5 114 ASN A O 1
ATOM 906 N N . ALA A 1 115 ? -13.664 6.062 18.562 1 81.5 115 ALA A N 1
ATOM 907 C CA . ALA A 1 115 ? -13.461 5.477 19.891 1 81.5 115 ALA A CA 1
ATOM 908 C C . ALA A 1 115 ? -13.141 6.551 20.922 1 81.5 115 ALA A C 1
ATOM 910 O O . ALA A 1 115 ? -12.562 7.59 20.594 1 81.5 115 ALA A O 1
ATOM 911 N N . GLY B 1 1 ? 9.242 -5.887 -15.141 1 55.03 1 GLY B N 1
ATOM 912 C CA . GLY B 1 1 ? 8.375 -5.832 -13.977 1 55.03 1 GLY B CA 1
ATOM 913 C C . GLY B 1 1 ? 7.656 -7.141 -13.703 1 55.03 1 GLY B C 1
ATOM 914 O O . GLY B 1 1 ? 7.48 -7.961 -14.609 1 55.03 1 GLY B O 1
ATOM 915 N N . SER B 1 2 ? 7.617 -7.555 -12.438 1 76.94 2 SER B N 1
ATOM 916 C CA . SER B 1 2 ? 7.004 -8.828 -12.07 1 76.94 2 SER B CA 1
ATOM 917 C C . SER B 1 2 ? 5.613 -8.961 -12.672 1 76.94 2 SER B C 1
ATOM 919 O O . SER B 1 2 ? 4.832 -8.008 -12.672 1 76.94 2 SER B O 1
ATOM 921 N N . LYS B 1 3 ? 5.43 -10.008 -13.57 1 92.62 3 LYS B N 1
ATOM 922 C CA . LYS B 1 3 ? 4.133 -10.32 -14.164 1 92.62 3 LYS B CA 1
ATOM 923 C C . LYS B 1 3 ? 3.221 -11.016 -13.156 1 92.62 3 LYS B C 1
ATOM 925 O O . LYS B 1 3 ? 2.211 -11.609 -13.539 1 92.62 3 LYS B O 1
ATOM 930 N N . ILE B 1 4 ? 3.672 -10.891 -11.984 1 95.44 4 ILE B N 1
ATOM 931 C CA . ILE B 1 4 ? 2.934 -11.578 -10.93 1 95.44 4 ILE B CA 1
ATOM 932 C C . ILE B 1 4 ? 1.535 -10.977 -10.805 1 95.44 4 ILE B C 1
ATOM 934 O O . ILE B 1 4 ? 0.539 -11.703 -10.82 1 95.44 4 ILE B O 1
ATOM 938 N N . PHE B 1 5 ? 1.456 -9.703 -10.82 1 96.25 5 PHE B N 1
ATOM 939 C CA . PHE B 1 5 ? 0.171 -9.062 -10.57 1 96.25 5 PHE B CA 1
ATOM 940 C C . PHE B 1 5 ? -0.788 -9.297 -11.734 1 96.25 5 PHE B C 1
ATOM 942 O O . PHE B 1 5 ? -1.92 -9.742 -11.531 1 96.25 5 PHE B O 1
ATOM 949 N N . PRO B 1 6 ? -0.339 -9.109 -13 1 96.5 6 PRO B N 1
ATOM 950 C CA . PRO B 1 6 ? -1.281 -9.398 -14.086 1 96.5 6 PRO B CA 1
ATOM 951 C C . PRO B 1 6 ? -1.688 -10.867 -14.141 1 96.5 6 PRO B C 1
ATOM 953 O O . PRO B 1 6 ? -2.836 -11.188 -14.461 1 96.5 6 PRO B O 1
ATOM 956 N N . SER B 1 7 ? -0.78 -11.742 -13.852 1 97.81 7 SER B N 1
ATOM 957 C CA . SER B 1 7 ? -1.122 -13.164 -13.812 1 97.81 7 SER B CA 1
ATOM 958 C C . SER B 1 7 ? -2.121 -13.461 -12.703 1 97.81 7 SER B C 1
ATOM 960 O O . SER B 1 7 ? -3.039 -14.258 -12.883 1 97.81 7 SER B O 1
ATOM 962 N N . PHE B 1 8 ? -2.006 -12.781 -11.562 1 97.75 8 PHE B N 1
ATOM 963 C CA . PHE B 1 8 ? -2.949 -12.891 -10.453 1 97.75 8 PHE B CA 1
ATOM 964 C C . PHE B 1 8 ? -4.336 -12.43 -10.875 1 97.75 8 PHE B C 1
ATOM 966 O O . PHE B 1 8 ? -5.324 -13.141 -10.688 1 97.75 8 PHE B O 1
ATOM 973 N N . VAL B 1 9 ? -4.375 -11.344 -11.523 1 97.19 9 VAL B N 1
ATOM 974 C CA . VAL B 1 9 ? -5.656 -10.758 -11.906 1 97.19 9 VAL B CA 1
ATOM 975 C C . VAL B 1 9 ? -6.355 -11.664 -12.922 1 97.19 9 VAL B C 1
ATOM 977 O O . VAL B 1 9 ? -7.555 -11.922 -12.812 1 97.19 9 VAL B O 1
ATOM 980 N N . ASN B 1 10 ? -5.543 -12.172 -13.852 1 97.5 10 ASN B N 1
ATOM 981 C CA . ASN B 1 10 ? -6.102 -13.07 -14.852 1 97.5 10 ASN B CA 1
ATOM 982 C C . ASN B 1 10 ? -6.645 -14.352 -14.219 1 97.5 10 ASN B C 1
ATOM 984 O O . ASN B 1 10 ?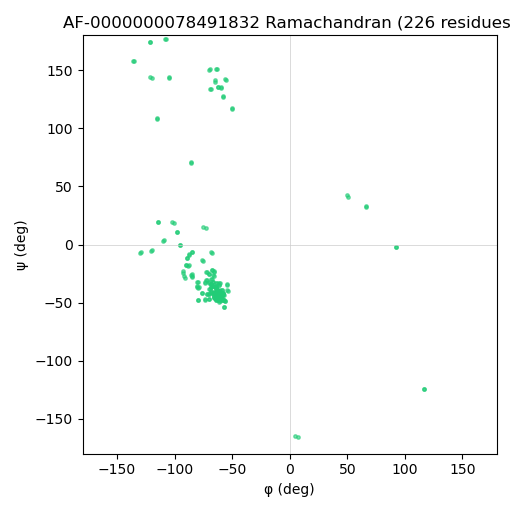 -7.734 -14.805 -14.57 1 97.5 10 ASN B O 1
ATOM 988 N N . PHE B 1 11 ? -5.934 -14.914 -13.328 1 98.06 11 PHE B N 1
ATOM 989 C CA . PHE B 1 11 ? -6.367 -16.125 -12.648 1 98.06 11 PHE B CA 1
ATOM 990 C C . PHE B 1 11 ? -7.605 -15.852 -11.797 1 98.06 11 PHE B C 1
ATOM 992 O O . PHE B 1 11 ? -8.57 -16.625 -11.844 1 98.06 11 PHE B O 1
ATOM 999 N N . LEU B 1 12 ? -7.598 -14.75 -11.109 1 97.88 12 LEU B N 1
ATOM 1000 C CA . LEU B 1 12 ? -8.695 -14.375 -10.227 1 97.88 12 LEU B CA 1
ATOM 1001 C C . LEU B 1 12 ? -10 -14.234 -11 1 97.88 12 LEU B C 1
ATOM 1003 O O . LEU B 1 12 ? -11.047 -14.727 -10.57 1 97.88 12 LEU B O 1
ATOM 1007 N N . LYS B 1 13 ? -9.922 -13.688 -12.125 1 97.38 13 LYS B N 1
ATOM 1008 C CA . LYS B 1 13 ? -11.125 -13.359 -12.891 1 97.38 13 LYS B CA 1
ATOM 1009 C C . LYS B 1 13 ? -11.57 -14.531 -13.75 1 97.38 13 LYS B C 1
ATOM 1011 O O . LYS B 1 13 ? -12.703 -14.562 -14.234 1 97.38 13 LYS B O 1
ATOM 1016 N N . SER B 1 14 ? -10.656 -15.445 -13.945 1 96.62 14 SER B N 1
ATOM 1017 C CA . SER B 1 14 ? -10.945 -16.578 -14.828 1 96.62 14 SER B CA 1
ATOM 1018 C C . SER B 1 14 ? -12.055 -17.453 -14.25 1 96.62 14 SER B C 1
ATOM 1020 O O . SER B 1 14 ? -12.078 -17.719 -13.047 1 96.62 14 SER B O 1
ATOM 1022 N N . LYS B 1 15 ? -12.977 -17.984 -15.156 1 93.75 15 LYS B N 1
ATOM 1023 C CA . LYS B 1 15 ? -14.047 -18.906 -14.773 1 93.75 15 LYS B CA 1
ATOM 1024 C C . LYS B 1 15 ? -13.781 -20.297 -15.32 1 93.75 15 LYS B C 1
ATOM 1026 O O . LYS B 1 15 ? -14.586 -21.219 -15.109 1 93.75 15 LYS B O 1
ATOM 1031 N N . ASP B 1 16 ? -12.656 -20.453 -15.953 1 94.75 16 ASP B N 1
ATOM 1032 C CA . ASP B 1 16 ? -12.25 -21.719 -16.547 1 94.75 16 ASP B CA 1
ATOM 1033 C C . ASP B 1 16 ? -11.008 -22.281 -15.867 1 94.75 16 ASP B C 1
ATOM 1035 O O . ASP B 1 16 ? -9.906 -21.766 -16.047 1 94.75 16 ASP B O 1
ATOM 1039 N N . PRO B 1 17 ? -11.195 -23.281 -15.148 1 89.31 17 PRO B N 1
ATOM 1040 C CA . PRO B 1 17 ? -10.055 -23.859 -14.43 1 89.31 17 PRO B CA 1
ATOM 1041 C C . PRO B 1 17 ? -9.023 -24.484 -15.359 1 89.31 17 PRO B C 1
ATOM 1043 O O . PRO B 1 17 ? -7.914 -24.812 -14.93 1 89.31 17 PRO B O 1
ATOM 1046 N N . ASN B 1 18 ? -9.305 -24.578 -16.609 1 93.75 18 ASN B N 1
ATOM 1047 C CA . ASN B 1 18 ? -8.398 -25.25 -17.547 1 93.75 18 ASN B CA 1
ATOM 1048 C C . ASN B 1 18 ? -7.824 -24.266 -18.562 1 93.75 18 ASN B C 1
ATOM 1050 O O . ASN B 1 18 ? -7.312 -24.688 -19.609 1 93.75 18 ASN B O 1
ATOM 1054 N N . ASP B 1 19 ? -7.844 -23.016 -18.297 1 96.31 19 ASP B N 1
ATOM 1055 C CA . ASP B 1 19 ? -7.441 -22.047 -19.312 1 96.31 19 ASP B CA 1
ATOM 1056 C C . ASP B 1 19 ? -5.973 -21.656 -19.141 1 96.31 19 ASP B C 1
ATOM 1058 O O . ASP B 1 19 ? -5.465 -20.797 -19.875 1 96.31 19 ASP B O 1
ATOM 1062 N N . GLY B 1 20 ? -5.324 -22.219 -18.141 1 97.69 20 GLY B N 1
ATOM 1063 C CA . GLY B 1 20 ? -3.889 -22.016 -18 1 97.69 20 GLY B CA 1
ATOM 1064 C C . GLY B 1 20 ? -3.537 -20.828 -17.109 1 97.69 20 GLY B C 1
ATOM 1065 O O . GLY B 1 20 ? -2.361 -20.578 -16.844 1 97.69 20 GLY B O 1
ATOM 1066 N N . THR B 1 21 ? -4.531 -20.109 -16.625 1 97.69 21 THR B N 1
ATOM 1067 C CA . THR B 1 21 ? -4.266 -18.891 -15.859 1 97.69 21 THR B CA 1
ATOM 1068 C C . THR B 1 21 ? -3.625 -19.234 -14.516 1 97.69 21 THR B C 1
ATOM 1070 O O . THR B 1 21 ? -2.709 -18.547 -14.062 1 97.69 21 THR B O 1
ATOM 1073 N N . GLU B 1 22 ? -4.094 -20.266 -13.93 1 97.81 22 GLU B N 1
ATOM 1074 C CA . GLU B 1 22 ? -3.461 -20.703 -12.695 1 97.81 22 GLU B CA 1
ATOM 1075 C C . GLU B 1 22 ? -1.987 -21.031 -12.914 1 97.81 22 GLU B C 1
ATOM 1077 O O . GLU B 1 22 ? -1.129 -20.609 -12.133 1 97.81 22 GLU B O 1
ATOM 1082 N N . GLN B 1 23 ? -1.727 -21.766 -13.977 1 97.75 23 GLN B N 1
ATOM 1083 C CA . GLN B 1 23 ? -0.363 -22.172 -14.281 1 97.75 23 GLN B CA 1
ATOM 1084 C C . GLN B 1 23 ? 0.536 -20.969 -14.539 1 97.75 23 GLN B C 1
ATOM 1086 O O . GLN B 1 23 ? 1.702 -20.969 -14.141 1 97.75 23 GLN B O 1
ATOM 1091 N N . ALA B 1 24 ? 0.018 -20.016 -15.195 1 97.88 24 ALA B N 1
ATOM 1092 C CA . ALA B 1 24 ? 0.777 -18.797 -15.469 1 97.88 24 ALA B CA 1
ATOM 1093 C C . ALA B 1 24 ? 1.188 -18.109 -14.172 1 97.88 24 ALA B C 1
ATOM 1095 O O . ALA B 1 24 ? 2.328 -17.672 -14.039 1 97.88 24 ALA B O 1
ATOM 1096 N N . LEU B 1 25 ? 0.256 -18.078 -13.234 1 97.94 25 LEU B N 1
ATOM 1097 C CA . LEU B 1 25 ? 0.562 -17.484 -11.938 1 97.94 25 LEU B CA 1
ATOM 1098 C C . LEU B 1 25 ? 1.611 -18.297 -11.195 1 97.94 25 LEU B C 1
ATOM 1100 O O . LEU B 1 25 ? 2.568 -17.75 -10.648 1 97.94 25 LEU B O 1
ATOM 1104 N N . LEU B 1 26 ? 1.481 -19.562 -11.281 1 98 26 LEU B N 1
ATOM 1105 C CA . LEU B 1 26 ? 2.404 -20.469 -10.602 1 98 26 LEU B CA 1
ATOM 1106 C C . LEU B 1 26 ? 3.82 -20.312 -11.148 1 98 26 LEU B C 1
ATOM 1108 O O . LEU B 1 26 ? 4.785 -20.312 -10.383 1 98 26 LEU B O 1
ATOM 1112 N N . GLU B 1 27 ? 3.91 -20.156 -12.32 1 97.75 27 GLU B N 1
ATOM 1113 C CA . GLU B 1 27 ? 5.219 -20 -12.945 1 97.75 27 GLU B CA 1
ATOM 1114 C C . GLU B 1 27 ? 5.898 -18.703 -12.477 1 97.75 27 GLU B C 1
ATOM 1116 O O . GLU B 1 27 ? 7.102 -18.703 -12.211 1 97.75 27 GLU B O 1
ATOM 1121 N N . GLU B 1 28 ? 5.105 -17.672 -12.391 1 97.75 28 GLU B N 1
ATOM 1122 C CA . GLU B 1 28 ? 5.652 -16.422 -11.891 1 97.75 28 GLU B CA 1
ATOM 1123 C C . GLU B 1 28 ? 6.105 -16.547 -10.438 1 97.75 28 GLU B C 1
ATOM 1125 O O . GLU B 1 28 ? 7.172 -16.062 -10.062 1 97.75 28 GLU B O 1
ATOM 1130 N N . LEU B 1 29 ? 5.312 -17.219 -9.633 1 97.81 29 LEU B N 1
ATOM 1131 C CA . LEU B 1 29 ? 5.648 -17.406 -8.227 1 97.81 29 LEU B CA 1
ATOM 1132 C C . LEU B 1 29 ? 6.863 -18.328 -8.078 1 97.81 29 LEU B C 1
ATOM 1134 O O . LEU B 1 29 ? 7.695 -18.109 -7.188 1 97.81 29 LEU B O 1
ATOM 1138 N N . LYS B 1 30 ? 6.977 -19.281 -8.953 1 97.31 30 LYS B N 1
ATOM 1139 C CA . LYS B 1 30 ? 8.148 -20.156 -8.961 1 97.31 30 LYS B CA 1
ATOM 1140 C C . LYS B 1 30 ? 9.406 -19.375 -9.312 1 97.31 30 LYS B C 1
ATOM 1142 O O . LYS B 1 30 ? 10.461 -19.578 -8.703 1 97.31 30 LYS B O 1
ATOM 1147 N N . ALA B 1 31 ? 9.266 -18.547 -10.273 1 96.19 31 ALA B N 1
ATOM 1148 C CA . ALA B 1 31 ? 10.398 -17.703 -10.648 1 96.19 31 ALA B CA 1
ATOM 1149 C C . ALA B 1 31 ? 10.836 -16.828 -9.484 1 96.19 31 ALA B C 1
ATOM 1151 O O . ALA B 1 31 ? 12.031 -16.656 -9.234 1 96.19 31 ALA B O 1
ATOM 1152 N N . LEU B 1 32 ? 9.906 -16.297 -8.82 1 95.56 32 LEU B N 1
ATOM 1153 C CA . LEU B 1 32 ? 10.211 -15.492 -7.645 1 95.56 32 LEU B CA 1
ATOM 1154 C C . LEU B 1 32 ? 10.891 -16.328 -6.57 1 95.56 32 LEU B C 1
ATOM 1156 O O . LEU B 1 32 ? 11.891 -15.906 -5.984 1 95.56 32 LEU B O 1
ATOM 1160 N N . ASP B 1 33 ? 10.375 -17.469 -6.336 1 96.06 33 ASP B N 1
ATOM 1161 C CA . ASP B 1 33 ? 10.938 -18.375 -5.332 1 96.06 33 ASP B CA 1
ATOM 1162 C C . ASP B 1 33 ? 12.391 -18.703 -5.652 1 96.06 33 ASP B C 1
ATOM 1164 O O . ASP B 1 33 ? 13.25 -18.641 -4.773 1 96.06 33 ASP B O 1
ATOM 1168 N N . GLU B 1 34 ? 12.594 -19.031 -6.871 1 94.69 34 GLU B N 1
ATOM 1169 C CA . GLU B 1 34 ? 13.945 -19.359 -7.312 1 94.69 34 GLU B CA 1
ATOM 1170 C C . GLU B 1 34 ? 14.883 -18.156 -7.145 1 94.69 34 GLU B C 1
ATOM 1172 O O . GLU B 1 34 ? 16.031 -18.312 -6.723 1 94.69 34 GLU B O 1
ATOM 1177 N N . HIS B 1 35 ? 14.383 -17 -7.504 1 94.25 35 HIS B N 1
ATOM 1178 C CA . HIS B 1 35 ? 15.172 -15.797 -7.355 1 94.25 35 HIS B CA 1
ATOM 1179 C C . HIS B 1 35 ? 15.562 -15.57 -5.898 1 94.25 35 HIS B C 1
ATOM 1181 O O . HIS B 1 35 ? 16.734 -15.281 -5.602 1 94.25 35 HIS B O 1
ATOM 1187 N N . LEU B 1 36 ? 14.648 -15.68 -5.02 1 93.38 36 LEU B N 1
ATOM 1188 C CA . LEU B 1 36 ? 14.875 -15.453 -3.598 1 93.38 36 LEU B CA 1
ATOM 1189 C C . LEU B 1 36 ? 15.836 -16.5 -3.025 1 93.38 36 LEU B C 1
ATOM 1191 O O . LEU B 1 36 ? 16.625 -16.188 -2.127 1 93.38 36 LEU B O 1
ATOM 1195 N N . LYS B 1 37 ? 15.75 -17.641 -3.482 1 91.38 37 LYS B N 1
ATOM 1196 C CA . LYS B 1 37 ? 16.641 -18.734 -3.064 1 91.38 37 LYS B CA 1
ATOM 1197 C C . LYS B 1 37 ? 18.078 -18.438 -3.451 1 91.38 37 LYS B C 1
ATOM 1199 O O . LYS B 1 37 ? 19 -18.688 -2.666 1 91.38 37 LYS B O 1
ATOM 1204 N N . THR B 1 38 ? 18.266 -17.875 -4.539 1 91.25 38 THR B N 1
ATOM 1205 C CA . THR B 1 38 ? 19.594 -17.766 -5.121 1 91.25 38 THR B CA 1
ATOM 1206 C C . THR B 1 38 ? 20.266 -16.469 -4.695 1 91.25 38 THR B C 1
ATOM 1208 O O . THR B 1 38 ? 21.5 -16.375 -4.68 1 91.25 38 THR B O 1
ATOM 1211 N N . HIS B 1 39 ? 19.625 -15.414 -4.375 1 84.06 39 HIS B N 1
ATOM 1212 C CA . HIS B 1 39 ? 20.219 -14.109 -4.125 1 84.06 39 HIS B CA 1
ATOM 1213 C C . HIS B 1 39 ? 20.312 -13.828 -2.629 1 84.06 39 HIS B C 1
ATOM 1215 O O . HIS B 1 39 ? 20.703 -12.727 -2.223 1 84.06 39 HIS B O 1
ATOM 1221 N N . GLY B 1 40 ? 20.25 -14.828 -1.762 1 75.25 40 GLY B N 1
ATOM 1222 C CA . GLY B 1 40 ? 20.5 -14.656 -0.338 1 75.25 40 GLY B CA 1
ATOM 1223 C C . GLY B 1 40 ? 19.453 -13.797 0.343 1 75.25 40 GLY B C 1
ATOM 1224 O O . GLY B 1 40 ? 19.75 -13.102 1.318 1 75.25 40 GLY B O 1
ATOM 1225 N N . GLY B 1 41 ? 18.234 -13.711 0.07 1 71.81 41 GLY B N 1
ATOM 1226 C CA . GLY B 1 41 ? 17.078 -13.039 0.624 1 71.81 41 GLY B CA 1
ATOM 1227 C C . GLY B 1 41 ? 17.406 -12.125 1.784 1 71.81 41 GLY B C 1
ATOM 1228 O O . GLY B 1 41 ? 18.531 -11.641 1.896 1 71.81 41 GLY B O 1
ATOM 1229 N N . PRO B 1 42 ? 16.562 -11.617 2.629 1 88.19 42 PRO B N 1
ATOM 1230 C CA . PRO B 1 42 ? 15.203 -12.125 2.488 1 88.19 42 PRO B CA 1
ATOM 1231 C C . PRO B 1 42 ? 14.398 -11.375 1.431 1 88.19 42 PRO B C 1
ATOM 1233 O O . PRO B 1 42 ? 13.297 -11.805 1.076 1 88.19 42 PRO B O 1
ATOM 1236 N N . PHE B 1 43 ? 15.031 -10.289 0.917 1 93.88 43 PHE B N 1
ATOM 1237 C CA . PHE B 1 43 ? 14.305 -9.461 -0.039 1 93.88 43 PHE B CA 1
ATOM 1238 C C . PHE B 1 43 ? 14.852 -9.656 -1.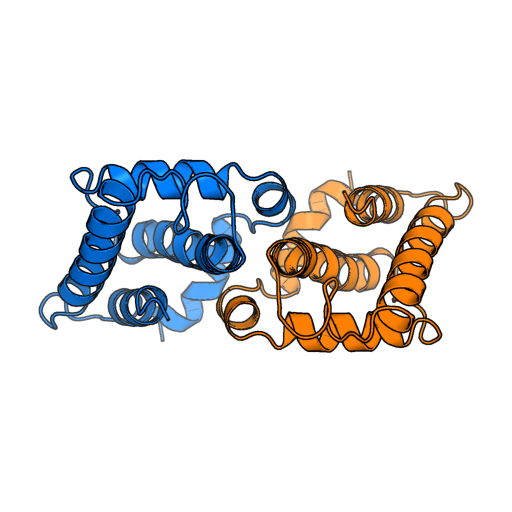448 1 93.88 43 PHE B C 1
ATOM 1240 O O . PHE B 1 43 ? 15.805 -10.414 -1.653 1 93.88 43 PHE B O 1
ATOM 1247 N N . ILE B 1 44 ? 14.25 -9.023 -2.398 1 91.75 44 ILE B N 1
ATOM 1248 C CA . ILE B 1 44 ? 14.547 -9.203 -3.814 1 91.75 44 ILE B CA 1
ATOM 1249 C C . ILE B 1 44 ? 16.016 -8.875 -4.078 1 91.75 44 ILE B C 1
ATOM 1251 O O . ILE B 1 44 ? 16.688 -9.586 -4.828 1 91.75 44 ILE B O 1
ATOM 1255 N N . ALA B 1 45 ? 16.516 -7.781 -3.48 1 88.38 45 ALA B N 1
ATOM 1256 C CA . ALA B 1 45 ? 17.875 -7.336 -3.721 1 88.38 45 ALA B CA 1
ATOM 1257 C C . ALA B 1 45 ? 18.812 -7.805 -2.605 1 88.38 45 ALA B C 1
ATOM 1259 O O . ALA B 1 45 ? 19.953 -7.367 -2.525 1 88.38 45 ALA B O 1
ATOM 1260 N N . GLY B 1 46 ? 18.25 -8.734 -1.729 1 88.5 46 GLY B N 1
ATOM 1261 C CA . GLY B 1 46 ? 19.109 -9.219 -0.653 1 88.5 46 GLY B CA 1
ATOM 1262 C C . GLY B 1 46 ? 18.594 -8.852 0.725 1 88.5 46 GLY B C 1
ATOM 1263 O O . GLY B 1 46 ? 17.422 -9.094 1.042 1 88.5 46 GLY B O 1
ATOM 1264 N N . GLU B 1 47 ? 19.484 -8.18 1.441 1 86.88 47 GLU B N 1
ATOM 1265 C CA . GLU B 1 47 ? 19.203 -8.016 2.865 1 86.88 47 GLU B CA 1
ATOM 1266 C C . GLU B 1 47 ? 18.297 -6.812 3.119 1 86.88 47 GLU B C 1
ATOM 1268 O O . GLU B 1 47 ? 17.547 -6.793 4.09 1 86.88 47 GLU B O 1
ATOM 1273 N N . LYS B 1 48 ? 18.391 -5.926 2.268 1 91.19 48 LYS B N 1
ATOM 1274 C CA . LYS B 1 48 ? 17.672 -4.688 2.539 1 91.19 48 LYS B CA 1
ATOM 1275 C C . LYS B 1 48 ? 16.422 -4.586 1.671 1 91.19 48 LYS B C 1
ATOM 1277 O O . LYS B 1 48 ? 16.422 -5 0.51 1 91.19 48 LYS B O 1
ATOM 1282 N N . VAL B 1 49 ? 15.367 -4.02 2.273 1 93.75 49 VAL B N 1
ATOM 1283 C CA . VAL B 1 49 ? 14.117 -3.783 1.561 1 93.75 49 VAL B CA 1
ATOM 1284 C C . VAL B 1 49 ? 14.312 -2.695 0.508 1 93.75 49 VAL B C 1
ATOM 1286 O O . VAL B 1 49 ? 14.969 -1.685 0.769 1 93.75 49 VAL B O 1
ATOM 1289 N N . THR B 1 50 ? 13.82 -2.918 -0.723 1 94.12 50 THR B N 1
ATOM 1290 C CA . THR B 1 50 ? 13.969 -1.963 -1.816 1 94.12 50 THR B CA 1
ATOM 1291 C C . THR B 1 50 ? 12.602 -1.546 -2.355 1 94.12 50 THR B C 1
ATOM 1293 O O . THR B 1 50 ? 11.57 -2.057 -1.914 1 94.12 50 THR B O 1
ATOM 1296 N N . ALA B 1 51 ? 12.625 -0.59 -3.275 1 93.56 51 ALA B N 1
ATOM 1297 C CA . ALA B 1 51 ? 11.398 -0.123 -3.928 1 93.56 51 ALA B CA 1
ATOM 1298 C C . ALA B 1 51 ? 10.641 -1.283 -4.559 1 93.56 51 ALA B C 1
ATOM 1300 O O . ALA B 1 51 ? 9.406 -1.312 -4.527 1 93.56 51 ALA B O 1
ATOM 1301 N N . VAL B 1 52 ? 11.414 -2.24 -5.051 1 93.25 52 VAL B N 1
ATOM 1302 C CA . VAL B 1 52 ? 10.805 -3.396 -5.699 1 93.25 52 VAL B CA 1
ATOM 1303 C C . VAL B 1 52 ? 9.992 -4.191 -4.68 1 93.25 52 VAL B C 1
ATOM 1305 O O . VAL B 1 52 ? 8.859 -4.594 -4.957 1 93.25 52 VAL B O 1
ATOM 1308 N N . ASP B 1 53 ? 10.5 -4.395 -3.533 1 95.44 53 ASP B N 1
ATOM 1309 C CA . ASP B 1 53 ? 9.82 -5.117 -2.463 1 95.44 53 ASP B CA 1
ATOM 1310 C C . ASP B 1 53 ? 8.539 -4.398 -2.045 1 95.44 53 ASP B C 1
ATOM 1312 O O . ASP B 1 53 ? 7.477 -5.02 -1.942 1 95.44 53 ASP B O 1
ATOM 1316 N N . LEU B 1 54 ? 8.703 -3.096 -1.848 1 95.06 54 LEU B N 1
ATOM 1317 C CA . LEU B 1 54 ? 7.574 -2.318 -1.34 1 95.06 54 LEU B CA 1
ATOM 1318 C C . LEU B 1 54 ? 6.484 -2.189 -2.398 1 95.06 54 LEU B C 1
ATOM 1320 O O . LEU B 1 54 ? 5.305 -2.053 -2.066 1 95.06 54 LEU B O 1
ATOM 1324 N N . SER B 1 55 ? 6.895 -2.283 -3.613 1 94.62 55 SER B N 1
ATOM 1325 C CA . SER B 1 55 ? 5.926 -2.305 -4.703 1 94.62 55 SER B CA 1
ATOM 1326 C C . SER B 1 55 ? 5.18 -3.635 -4.754 1 94.62 55 SER B C 1
ATOM 1328 O O . SER B 1 55 ? 3.988 -3.672 -5.062 1 94.62 55 SER B O 1
ATOM 1330 N N . LEU B 1 56 ? 5.793 -4.672 -4.359 1 95.44 56 LEU B N 1
ATOM 1331 C CA . LEU B 1 56 ? 5.242 -6.02 -4.457 1 95.44 56 LEU B CA 1
ATOM 1332 C C . LEU B 1 56 ? 4.359 -6.336 -3.252 1 95.44 56 LEU B C 1
ATOM 1334 O O . LEU B 1 56 ? 3.408 -7.113 -3.361 1 95.44 56 LEU B O 1
ATOM 1338 N N . ALA B 1 57 ? 4.582 -5.719 -2.141 1 96.31 57 ALA B N 1
ATOM 1339 C CA . ALA B 1 57 ? 3.928 -6.055 -0.877 1 96.31 57 ALA B CA 1
ATOM 1340 C C . ALA B 1 57 ? 2.41 -5.977 -1.008 1 96.31 57 ALA B C 1
ATOM 1342 O O . ALA B 1 57 ? 1.709 -6.965 -0.776 1 96.31 57 ALA B O 1
ATOM 1343 N N . PRO B 1 58 ? 1.906 -4.867 -1.465 1 96.19 58 PRO B N 1
ATOM 1344 C CA . PRO B 1 58 ? 0.447 -4.805 -1.579 1 96.19 58 PRO B CA 1
ATOM 1345 C C . PRO B 1 58 ? -0.101 -5.738 -2.654 1 96.19 58 PRO B C 1
ATOM 1347 O O . PRO B 1 58 ? -1.217 -6.246 -2.525 1 96.19 58 PRO B O 1
ATOM 1350 N N . LYS B 1 59 ? 0.634 -6.023 -3.709 1 96.56 59 LYS B N 1
ATOM 1351 C CA . LYS B 1 59 ? 0.212 -6.93 -4.773 1 96.56 59 LYS B CA 1
ATOM 1352 C C . LYS B 1 59 ? 0.089 -8.359 -4.262 1 96.56 59 LYS B C 1
ATOM 1354 O O . LYS B 1 59 ? -0.908 -9.039 -4.52 1 96.56 59 LYS B O 1
ATOM 1359 N N . LEU B 1 60 ? 1.093 -8.734 -3.508 1 97.56 60 LEU B N 1
ATOM 1360 C CA . LEU B 1 60 ? 1.089 -10.07 -2.936 1 97.56 60 LEU B CA 1
ATOM 1361 C C . LEU B 1 60 ? -0.005 -10.211 -1.881 1 97.56 60 LEU B C 1
ATOM 1363 O O . LEU B 1 60 ? -0.599 -11.281 -1.732 1 97.56 60 LEU B O 1
ATOM 1367 N N . TYR B 1 61 ? -0.288 -9.195 -1.178 1 98.06 61 TYR B N 1
ATOM 1368 C CA . TYR B 1 61 ? -1.362 -9.203 -0.191 1 98.06 61 TYR B CA 1
ATOM 1369 C C . TYR B 1 61 ? -2.719 -9.375 -0.862 1 98.06 61 TYR B C 1
ATOM 1371 O O . TYR B 1 61 ? -3.543 -10.172 -0.406 1 98.06 61 TYR B O 1
ATOM 1379 N N . HIS B 1 62 ? -2.943 -8.641 -1.919 1 97.94 62 HIS B N 1
ATOM 1380 C CA . HIS B 1 62 ? -4.172 -8.805 -2.688 1 97.94 62 HIS B CA 1
ATOM 1381 C C . HIS B 1 62 ? -4.293 -10.219 -3.24 1 97.94 62 HIS B C 1
ATOM 1383 O O . HIS B 1 62 ? -5.367 -10.82 -3.184 1 97.94 62 HIS B O 1
ATOM 1389 N N . LEU B 1 63 ? -3.17 -10.695 -3.754 1 98.25 63 LEU B N 1
ATOM 1390 C CA . LEU B 1 63 ? -3.125 -12.055 -4.266 1 98.25 63 LEU B CA 1
ATOM 1391 C C . LEU B 1 63 ? -3.547 -13.055 -3.195 1 98.25 63 LEU B C 1
ATOM 1393 O O . LEU B 1 63 ? -4.434 -13.883 -3.424 1 98.25 63 LEU B O 1
ATOM 1397 N N . GLN B 1 64 ? -3.01 -12.938 -2.078 1 98.38 64 GLN B N 1
ATOM 1398 C CA . GLN B 1 64 ? -3.289 -13.867 -0.986 1 98.38 64 GLN B CA 1
ATOM 1399 C C . GLN B 1 64 ? -4.75 -13.781 -0.55 1 98.38 64 GLN B C 1
ATOM 1401 O O . GLN B 1 64 ? -5.441 -14.797 -0.475 1 98.38 64 GLN B O 1
ATOM 1406 N N . VAL B 1 65 ? -5.27 -12.656 -0.339 1 98.31 65 VAL B N 1
ATOM 1407 C CA . VAL B 1 65 ? -6.594 -12.453 0.237 1 98.31 65 VAL B CA 1
ATOM 1408 C C . VAL B 1 65 ? -7.668 -12.797 -0.794 1 98.31 65 VAL B C 1
ATOM 1410 O O . VAL B 1 65 ? -8.602 -13.547 -0.5 1 98.31 65 VAL B O 1
ATOM 1413 N N . ALA B 1 66 ? -7.516 -12.312 -1.979 1 98.25 66 ALA B N 1
ATOM 1414 C CA . ALA B 1 66 ? -8.555 -12.477 -2.996 1 98.25 66 ALA B CA 1
ATOM 1415 C C . ALA B 1 66 ? -8.625 -13.914 -3.482 1 98.25 66 ALA B C 1
ATOM 1417 O O . ALA B 1 66 ? -9.711 -14.477 -3.621 1 98.25 66 ALA B O 1
ATOM 1418 N N . LEU B 1 67 ? -7.48 -14.523 -3.707 1 98.44 67 LEU B N 1
ATOM 1419 C CA . LEU B 1 67 ? -7.504 -15.891 -4.219 1 98.44 67 LEU B CA 1
ATOM 1420 C C . LEU B 1 67 ? -8.016 -16.859 -3.158 1 98.44 67 LEU B C 1
ATOM 1422 O O . LEU B 1 67 ? -8.695 -17.828 -3.48 1 98.44 67 LEU B O 1
ATOM 1426 N N . GLU B 1 68 ? -7.621 -16.609 -1.955 1 98.38 68 GLU B N 1
ATOM 1427 C CA . GLU B 1 68 ? -8.156 -17.438 -0.876 1 98.38 68 GLU B CA 1
ATOM 1428 C C . GLU B 1 68 ? -9.68 -17.375 -0.832 1 98.38 68 GLU B C 1
ATOM 1430 O O . GLU B 1 68 ? -10.352 -18.406 -0.722 1 98.38 68 GLU B O 1
ATOM 1435 N N . HIS B 1 69 ? -10.242 -16.266 -0.992 1 98 69 HIS B N 1
ATOM 1436 C CA . HIS B 1 69 ? -11.68 -16.062 -0.85 1 98 69 HIS B CA 1
ATOM 1437 C C . HIS B 1 69 ? -12.422 -16.516 -2.1 1 98 69 HIS B C 1
ATOM 1439 O O . HIS B 1 69 ? -13.391 -17.266 -2.008 1 98 69 HIS B O 1
ATOM 1445 N N . PHE B 1 70 ? -11.984 -16.125 -3.262 1 97.69 70 PHE B N 1
ATOM 1446 C CA . PHE B 1 70 ? -12.773 -16.281 -4.48 1 97.69 70 PHE B CA 1
ATOM 1447 C C . PHE B 1 70 ? -12.438 -17.594 -5.18 1 97.69 70 PHE B C 1
ATOM 1449 O O . PHE B 1 70 ? -13.25 -18.125 -5.938 1 97.69 70 PHE B O 1
ATOM 1456 N N . LYS B 1 71 ? -11.164 -18.125 -4.898 1 97 71 LYS B N 1
ATOM 1457 C CA . LYS B 1 71 ? -10.727 -19.312 -5.629 1 97 71 LYS B CA 1
ATOM 1458 C C . LYS B 1 71 ? -10.453 -20.469 -4.676 1 97 71 LYS B C 1
ATOM 1460 O O . LYS B 1 71 ? -10.164 -21.594 -5.117 1 97 71 LYS B O 1
ATOM 1465 N N . GLN B 1 72 ? -10.547 -20.219 -3.361 1 97.5 72 GLN B N 1
ATOM 1466 C CA . GLN B 1 72 ? -10.117 -21.219 -2.395 1 97.5 72 GLN B CA 1
ATOM 1467 C C . GLN B 1 72 ? -8.719 -21.75 -2.723 1 97.5 72 GLN B C 1
ATOM 1469 O O . GLN B 1 72 ? -8.477 -22.953 -2.682 1 97.5 72 GLN B O 1
ATOM 1474 N N . TRP B 1 73 ? -7.957 -20.797 -3.061 1 97.69 73 TRP B N 1
ATOM 1475 C CA . TRP B 1 73 ? -6.598 -21.078 -3.521 1 97.69 73 TRP B CA 1
ATOM 1476 C C . TRP B 1 73 ? -5.574 -20.375 -2.633 1 97.69 73 TRP B C 1
ATOM 1478 O O . TRP B 1 73 ? -5.805 -19.266 -2.168 1 97.69 73 TRP B O 1
ATOM 1488 N N . THR B 1 74 ? -4.418 -21.062 -2.412 1 98.19 74 THR B N 1
ATOM 1489 C CA . THR B 1 74 ? -3.305 -20.484 -1.67 1 98.19 74 THR B CA 1
ATOM 1490 C C . THR B 1 74 ? -1.979 -20.766 -2.375 1 98.19 74 THR B C 1
ATOM 1492 O O . THR B 1 74 ? -1.881 -21.688 -3.176 1 98.19 74 THR B O 1
ATOM 1495 N N . VAL B 1 75 ? -0.984 -19.953 -2.086 1 98.06 75 VAL B N 1
ATOM 1496 C CA . VAL B 1 75 ? 0.366 -20.203 -2.582 1 98.06 75 VAL B CA 1
ATOM 1497 C C . VAL B 1 75 ? 0.851 -21.562 -2.119 1 98.06 75 VAL B C 1
ATOM 1499 O O . VAL B 1 75 ? 0.793 -21.891 -0.928 1 98.06 75 VAL B O 1
ATOM 1502 N N . PRO B 1 76 ? 1.285 -22.328 -3.043 1 98.19 76 PRO B N 1
ATOM 1503 C CA . PRO B 1 76 ? 1.744 -23.672 -2.672 1 98.19 76 PRO B CA 1
ATOM 1504 C C . PRO B 1 76 ? 2.836 -23.641 -1.604 1 98.19 76 PRO B C 1
ATOM 1506 O O . PRO B 1 76 ? 3.742 -22.812 -1.661 1 98.19 76 PRO B O 1
ATOM 1509 N N . GLU B 1 77 ? 2.834 -24.625 -0.614 1 97.06 77 GLU B N 1
ATOM 1510 C CA . GLU B 1 77 ? 3.777 -24.703 0.497 1 97.06 77 GLU B CA 1
ATOM 1511 C C . GLU B 1 77 ? 5.191 -24.984 0.001 1 97.06 77 GLU B C 1
ATOM 1513 O O . GLU B 1 77 ? 6.168 -24.672 0.683 1 97.06 77 GLU B O 1
ATOM 1518 N N . SER B 1 78 ? 5.301 -25.562 -1.158 1 97.25 78 SER B N 1
ATOM 1519 C CA . SER B 1 78 ? 6.598 -25.906 -1.734 1 97.25 78 SER B CA 1
ATOM 1520 C C . SER B 1 78 ? 7.387 -24.641 -2.086 1 97.25 78 SER B C 1
ATOM 1522 O O . SER B 1 78 ? 8.602 -24.703 -2.277 1 97.25 78 SER B O 1
ATOM 1524 N N . LEU B 1 79 ? 6.602 -23.562 -2.252 1 97.5 79 LEU B N 1
ATOM 1525 C CA . LEU B 1 79 ? 7.273 -22.297 -2.525 1 97.5 79 LEU B CA 1
ATOM 1526 C C . LEU B 1 79 ? 7.68 -21.609 -1.229 1 97.5 79 LEU B C 1
ATOM 1528 O O . LEU B 1 79 ? 7.199 -20.516 -0.924 1 97.5 79 LEU B O 1
ATOM 1532 N N . ALA B 1 80 ? 8.68 -22.203 -0.598 1 95.94 80 ALA B N 1
ATOM 1533 C CA . ALA B 1 80 ? 9.055 -21.859 0.768 1 95.94 80 ALA B CA 1
ATOM 1534 C C . ALA B 1 80 ? 9.656 -20.453 0.826 1 95.94 80 ALA B C 1
ATOM 1536 O O . ALA B 1 80 ? 9.438 -19.719 1.787 1 95.94 80 ALA B O 1
ATOM 1537 N N . HIS B 1 81 ? 10.383 -20.125 -0.163 1 95.75 81 HIS B N 1
ATOM 1538 C CA . HIS B 1 81 ? 11.031 -18.828 -0.154 1 95.75 81 HIS B CA 1
ATOM 1539 C C . HIS B 1 81 ? 10.023 -17.703 -0.401 1 95.75 81 HIS B C 1
ATOM 1541 O O . HIS B 1 81 ? 10.172 -16.609 0.133 1 95.75 81 HIS B O 1
ATOM 1547 N N . VAL B 1 82 ? 9.016 -17.969 -1.19 1 96.75 82 VAL B N 1
ATOM 1548 C CA . VAL B 1 82 ? 7.941 -17 -1.398 1 96.75 82 VAL B CA 1
ATOM 1549 C C . VAL B 1 82 ? 7.184 -16.781 -0.091 1 96.75 82 VAL B C 1
ATOM 1551 O O . VAL B 1 82 ? 6.891 -15.648 0.279 1 96.75 82 VAL B O 1
ATOM 1554 N N . HIS B 1 83 ? 6.926 -17.891 0.61 1 97.5 83 HIS B N 1
ATOM 1555 C CA . HIS B 1 83 ? 6.227 -17.781 1.886 1 97.5 83 HIS B CA 1
ATOM 1556 C C . HIS B 1 83 ? 7.027 -16.938 2.879 1 97.5 83 HIS B C 1
ATOM 1558 O O . HIS B 1 83 ? 6.477 -16.047 3.523 1 97.5 83 HIS B O 1
ATOM 1564 N N . GLY B 1 84 ? 8.305 -17.266 3.004 1 95.94 84 GLY B N 1
ATOM 1565 C CA . GLY B 1 84 ? 9.164 -16.484 3.881 1 95.94 84 GLY B CA 1
ATOM 1566 C C . GLY B 1 84 ? 9.234 -15.016 3.492 1 95.94 84 GLY B C 1
ATOM 1567 O O . GLY B 1 84 ? 9.211 -14.141 4.355 1 95.94 84 GLY B O 1
ATOM 1568 N N . TYR B 1 85 ? 9.273 -14.766 2.174 1 96.31 85 TYR B N 1
ATOM 1569 C CA . TYR B 1 85 ? 9.336 -13.422 1.614 1 96.31 85 TYR B CA 1
ATOM 1570 C C . TYR B 1 85 ? 8.078 -12.633 1.949 1 96.31 85 TYR B C 1
ATOM 1572 O O . TYR B 1 85 ? 8.156 -11.508 2.441 1 96.31 85 TYR B O 1
ATOM 1580 N N . MET B 1 86 ? 6.941 -13.242 1.759 1 97.25 86 MET B N 1
ATOM 1581 C CA . MET B 1 86 ? 5.668 -12.594 2.051 1 97.25 86 MET B CA 1
ATOM 1582 C C . MET B 1 86 ? 5.543 -12.281 3.539 1 97.25 86 MET B C 1
ATOM 1584 O O . MET B 1 86 ? 5.117 -11.195 3.918 1 97.25 86 MET B O 1
ATOM 1588 N N . LYS B 1 87 ? 5.934 -13.227 4.328 1 96.81 87 LYS B N 1
ATOM 1589 C CA . LYS B 1 87 ? 5.879 -13.039 5.773 1 96.81 87 LYS B CA 1
ATOM 1590 C C . LYS B 1 87 ? 6.695 -11.82 6.199 1 96.81 87 LYS B C 1
ATOM 1592 O O . LYS B 1 87 ? 6.242 -11.016 7.016 1 96.81 87 LYS B O 1
ATOM 1597 N N . LYS B 1 88 ? 7.82 -11.68 5.645 1 96.12 88 LYS B N 1
ATOM 1598 C CA . LYS B 1 88 ? 8.695 -10.562 5.977 1 96.12 88 LYS B CA 1
ATOM 1599 C C . LYS B 1 88 ? 8.125 -9.242 5.457 1 96.12 88 LYS B C 1
ATOM 1601 O O . LYS B 1 88 ? 8.148 -8.234 6.164 1 96.12 88 LYS B O 1
ATOM 1606 N N . LEU B 1 89 ? 7.609 -9.258 4.25 1 96.25 89 LEU B N 1
ATOM 1607 C CA . LEU B 1 89 ? 7.027 -8.062 3.66 1 96.25 89 LEU B CA 1
ATOM 1608 C C . LEU B 1 89 ? 5.832 -7.582 4.477 1 96.25 89 LEU B C 1
ATOM 1610 O O . LEU B 1 89 ? 5.719 -6.391 4.773 1 96.25 89 LEU B O 1
ATOM 1614 N N . PHE B 1 90 ? 5.004 -8.547 4.891 1 97.12 90 PHE B N 1
ATOM 1615 C CA . PHE B 1 90 ? 3.762 -8.203 5.57 1 97.12 90 PHE B CA 1
ATOM 1616 C C . PHE B 1 90 ? 4.031 -7.781 7.012 1 97.12 90 PHE B C 1
ATOM 1618 O O . PHE B 1 90 ? 3.164 -7.195 7.664 1 97.12 90 PHE B O 1
ATOM 1625 N N . ALA B 1 91 ? 5.23 -8.047 7.469 1 96.25 91 ALA B N 1
ATOM 1626 C CA . ALA B 1 91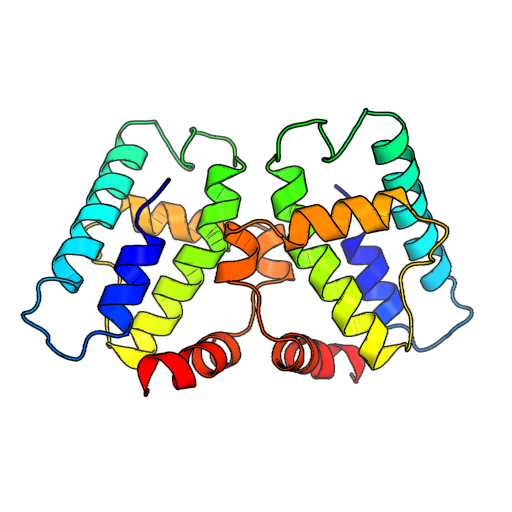 ? 5.609 -7.684 8.828 1 96.25 91 ALA B CA 1
ATOM 1627 C C . ALA B 1 91 ? 6.203 -6.281 8.883 1 96.25 91 ALA B C 1
ATOM 1629 O O . ALA B 1 91 ? 6.395 -5.719 9.961 1 96.25 91 ALA B O 1
ATOM 1630 N N . LEU B 1 92 ? 6.488 -5.738 7.742 1 94.5 92 LEU B N 1
ATOM 1631 C CA . LEU B 1 92 ? 7.031 -4.387 7.719 1 94.5 92 LEU B CA 1
ATOM 1632 C C . LEU B 1 92 ? 6.059 -3.396 8.352 1 94.5 92 LEU B C 1
ATOM 1634 O O . LEU B 1 92 ? 4.859 -3.439 8.078 1 94.5 92 LEU B O 1
ATOM 1638 N N . GLU B 1 93 ? 6.598 -2.551 9.164 1 91.88 93 GLU B N 1
ATOM 1639 C CA . GLU B 1 93 ? 5.789 -1.578 9.898 1 91.88 93 GLU B CA 1
ATOM 1640 C C . GLU B 1 93 ? 4.984 -0.704 8.938 1 91.88 93 GLU B C 1
ATOM 1642 O O . GLU B 1 93 ? 3.809 -0.426 9.18 1 91.88 93 GLU B O 1
ATOM 1647 N N . SER B 1 94 ? 5.652 -0.257 7.855 1 88.19 94 SER B N 1
ATOM 1648 C CA . SER B 1 94 ? 4.988 0.61 6.887 1 88.19 94 SER B CA 1
ATOM 1649 C C . SER B 1 94 ? 3.789 -0.087 6.254 1 88.19 94 SER B C 1
ATOM 1651 O O . SER B 1 94 ? 2.752 0.539 6.02 1 88.19 94 SER B O 1
ATOM 1653 N N . PHE B 1 95 ? 3.889 -1.376 6.082 1 95.38 95 PHE B N 1
ATOM 1654 C CA . PHE B 1 95 ? 2.799 -2.148 5.496 1 95.38 95 PHE B CA 1
ATOM 1655 C C . PHE B 1 95 ? 1.68 -2.359 6.512 1 95.38 95 PHE B C 1
ATOM 1657 O O . PHE B 1 95 ? 0.503 -2.176 6.191 1 95.38 95 PHE B O 1
ATOM 1664 N N . GLN B 1 96 ? 2.01 -2.641 7.727 1 95.31 96 GLN B N 1
ATOM 1665 C CA . GLN B 1 96 ? 1.045 -2.932 8.781 1 95.31 96 GLN B CA 1
ATOM 1666 C C . GLN B 1 96 ? 0.213 -1.699 9.125 1 95.31 96 GLN B C 1
ATOM 1668 O O . GLN B 1 96 ? -0.98 -1.81 9.414 1 95.31 96 GLN B O 1
ATOM 1673 N N . LYS B 1 97 ? 0.743 -0.573 9.031 1 91.69 97 LYS B N 1
ATOM 1674 C CA . LYS B 1 97 ? 0.085 0.671 9.422 1 91.69 97 LYS B CA 1
ATOM 1675 C C . LYS B 1 97 ? -1.022 1.038 8.438 1 91.69 97 LYS B C 1
ATOM 1677 O O . LYS B 1 97 ? -1.98 1.723 8.797 1 91.69 97 LYS B O 1
ATOM 1682 N N . THR B 1 98 ? -0.907 0.52 7.168 1 94 98 THR B N 1
ATOM 1683 C CA . THR B 1 98 ? -1.791 1.099 6.164 1 94 98 THR B CA 1
ATOM 1684 C C . THR B 1 98 ? -2.533 0.005 5.398 1 94 98 THR B C 1
ATOM 1686 O O . THR B 1 98 ? -3.422 0.295 4.598 1 94 98 THR B O 1
ATOM 1689 N N . LYS B 1 99 ? -2.215 -1.265 5.621 1 95.5 99 LYS B N 1
ATOM 1690 C CA . LYS B 1 99 ? -2.879 -2.342 4.891 1 95.5 99 LYS B CA 1
ATOM 1691 C C . LYS B 1 99 ? -4.375 -2.369 5.191 1 95.5 99 LYS B C 1
ATOM 1693 O O . LYS B 1 99 ? -4.785 -2.172 6.336 1 95.5 99 LYS B O 1
ATOM 1698 N N . ALA B 1 100 ? -5.172 -2.535 4.156 1 93.94 100 ALA B N 1
ATOM 1699 C CA . ALA B 1 100 ? -6.617 -2.641 4.332 1 93.94 100 ALA B CA 1
ATOM 1700 C C . ALA B 1 100 ? -6.996 -3.955 5.012 1 93.94 100 ALA B C 1
ATOM 1702 O O . ALA B 1 100 ? -6.32 -4.973 4.828 1 93.94 100 ALA B O 1
ATOM 1703 N N . GLU B 1 101 ? -8.086 -3.902 5.746 1 95.88 101 GLU B N 1
ATOM 1704 C CA . GLU B 1 101 ? -8.625 -5.152 6.277 1 95.88 101 GLU B CA 1
ATOM 1705 C C . GLU B 1 101 ? -9.055 -6.09 5.152 1 95.88 101 GLU B C 1
ATOM 1707 O O . GLU B 1 101 ? -9.469 -5.637 4.086 1 95.88 101 GLU B O 1
ATOM 1712 N N . LYS B 1 102 ? -8.984 -7.387 5.438 1 97.25 102 LYS B N 1
ATOM 1713 C CA . LYS B 1 102 ? -9.273 -8.406 4.43 1 97.25 102 LYS B CA 1
ATOM 1714 C C . LYS B 1 102 ? -10.648 -8.188 3.811 1 97.25 102 LYS B C 1
ATOM 1716 O O . LYS B 1 102 ? -10.82 -8.328 2.598 1 97.25 102 LYS B O 1
ATOM 1721 N N . GLN B 1 103 ? -11.586 -7.797 4.656 1 97.12 103 GLN B N 1
ATOM 1722 C CA . GLN B 1 103 ? -12.953 -7.648 4.168 1 97.12 103 GLN B CA 1
ATOM 1723 C C . GLN B 1 103 ? -13.047 -6.543 3.119 1 97.12 103 GLN B C 1
ATOM 1725 O O . GLN B 1 103 ? -13.836 -6.637 2.178 1 97.12 103 GLN B O 1
ATOM 1730 N N . TYR B 1 104 ? -12.281 -5.555 3.256 1 96.62 104 TYR B N 1
ATOM 1731 C CA . TYR B 1 104 ? -12.328 -4.438 2.318 1 96.62 104 TYR B CA 1
ATOM 1732 C C . TYR B 1 104 ? -11.57 -4.766 1.04 1 96.62 104 TYR B C 1
ATOM 1734 O O . TYR B 1 104 ? -11.93 -4.297 -0.043 1 96.62 104 TYR B O 1
ATOM 1742 N N . VAL B 1 105 ? -10.477 -5.582 1.139 1 97.38 105 VAL B N 1
ATOM 1743 C CA . VAL B 1 105 ? -9.805 -6.094 -0.051 1 97.38 105 VAL B CA 1
ATOM 1744 C C . VAL B 1 105 ? -10.781 -6.93 -0.876 1 97.38 105 VAL B C 1
ATOM 1746 O O . VAL B 1 105 ? -10.906 -6.73 -2.088 1 97.38 105 VAL B O 1
ATOM 1749 N N . ILE B 1 106 ? -11.531 -7.758 -0.202 1 97.88 106 ILE B N 1
ATOM 1750 C CA . ILE B 1 106 ? -12.5 -8.633 -0.849 1 97.88 106 ILE B CA 1
ATOM 1751 C C . ILE B 1 106 ? -13.602 -7.801 -1.501 1 97.88 106 ILE B C 1
ATOM 1753 O O . ILE B 1 106 ? -13.945 -8.023 -2.662 1 97.88 106 ILE B O 1
ATOM 1757 N N . ALA B 1 107 ? -14.102 -6.809 -0.746 1 97 107 ALA B N 1
ATOM 1758 C CA . ALA B 1 107 ? -15.164 -5.945 -1.267 1 97 107 ALA B CA 1
ATOM 1759 C C . ALA B 1 107 ? -14.695 -5.195 -2.51 1 97 107 ALA B C 1
ATOM 1761 O O . ALA B 1 107 ? -15.477 -4.965 -3.434 1 97 107 ALA B O 1
ATOM 1762 N N . GLY B 1 108 ? -13.492 -4.859 -2.518 1 95.69 108 GLY B N 1
ATOM 1763 C CA . GLY B 1 108 ? -12.938 -4.148 -3.656 1 95.69 108 GLY B CA 1
ATOM 1764 C C . GLY B 1 108 ? -12.82 -5.008 -4.902 1 95.69 108 GLY B C 1
ATOM 1765 O O . GLY B 1 108 ? -12.961 -4.508 -6.02 1 95.69 108 GLY B O 1
ATOM 1766 N N . TRP B 1 109 ? -12.57 -6.301 -4.711 1 97.31 109 TRP B N 1
ATOM 1767 C CA . TRP B 1 109 ? -12.375 -7.207 -5.836 1 97.31 109 TRP B CA 1
ATOM 1768 C C . TRP B 1 109 ? -13.695 -7.824 -6.277 1 97.31 109 TRP B C 1
ATOM 1770 O O . TRP B 1 109 ? -13.82 -8.312 -7.406 1 97.31 109 TRP B O 1
ATOM 1780 N N . ALA B 1 110 ? -14.734 -7.797 -5.449 1 96.88 110 ALA B N 1
ATOM 1781 C CA . ALA B 1 110 ? -16 -8.492 -5.676 1 96.88 110 ALA B CA 1
ATOM 1782 C C . ALA B 1 110 ? -16.641 -8.047 -6.992 1 96.88 110 ALA B C 1
ATOM 1784 O O . ALA B 1 110 ? -16.984 -8.883 -7.828 1 96.88 110 ALA B O 1
ATOM 1785 N N . PRO B 1 111 ? -16.703 -6.746 -7.223 1 95.25 111 PRO B N 1
ATOM 1786 C CA . PRO B 1 111 ? -17.312 -6.332 -8.484 1 95.25 111 PRO B CA 1
ATOM 1787 C C . PRO B 1 111 ? -16.516 -6.762 -9.703 1 95.25 111 PRO B C 1
ATOM 1789 O O . PRO B 1 111 ? -17.078 -6.973 -10.781 1 95.25 111 PRO B O 1
ATOM 1792 N N . LYS B 1 112 ? -15.25 -6.934 -9.633 1 92.88 112 LYS B N 1
ATOM 1793 C CA . LYS B 1 112 ? -14.367 -7.305 -10.734 1 92.88 112 LYS B CA 1
ATOM 1794 C C . LYS B 1 112 ? -14.43 -8.805 -11.008 1 92.88 112 LYS B C 1
ATOM 1796 O O . LYS B 1 112 ? -14.32 -9.234 -12.164 1 92.88 112 LYS B O 1
ATOM 1801 N N . VAL B 1 113 ? -14.531 -9.523 -10.016 1 94.62 113 VAL B N 1
ATOM 1802 C CA . VAL B 1 113 ? -14.539 -10.977 -10.109 1 94.62 113 VAL B CA 1
ATOM 1803 C C . VAL B 1 113 ? -15.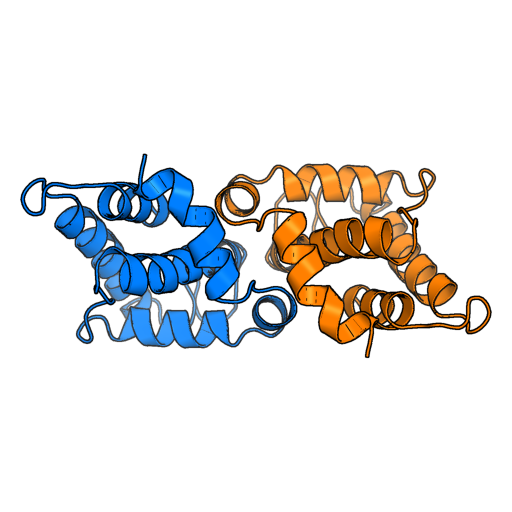922 -11.461 -10.555 1 94.62 113 VAL B C 1
ATOM 1805 O O . VAL B 1 113 ? -16.031 -12.406 -11.336 1 94.62 113 VAL B O 1
ATOM 1808 N N . ASN B 1 114 ? -16.891 -10.773 -10.062 1 88.62 114 ASN B N 1
ATOM 1809 C CA . ASN B 1 114 ? -18.25 -11.219 -10.32 1 88.62 114 ASN B CA 1
ATOM 1810 C C . ASN B 1 114 ? -18.797 -10.641 -11.633 1 88.62 114 ASN B C 1
ATOM 1812 O O . ASN B 1 114 ? -19.891 -10.992 -12.062 1 88.62 114 ASN B O 1
ATOM 1816 N N . ALA B 1 115 ? -18.078 -9.789 -12.156 1 81.88 115 ALA B N 1
ATOM 1817 C CA . ALA B 1 115 ? -18.531 -9.242 -13.438 1 81.88 115 ALA B CA 1
ATOM 1818 C C . ALA B 1 115 ? -18.406 -10.281 -14.547 1 81.88 115 ALA B C 1
ATOM 1820 O O . ALA B 1 115 ? -17.562 -11.18 -14.484 1 81.88 115 ALA B O 1
#

InterPro domains:
  IPR010987 Glutathione S-transferase, C-terminal-like [PS50405] (1-115)
  IPR036282 Glutathione S-transferase, C-terminal domain superfamily [SSF47616] (4-113)
  IPR044627 Dehydroascorbate reductases DHAR1/2/3/4 [PTHR44420] (1-112)

Nearest PDB structures (foldseek):
  5d9x-assembly1_A  TM=9.945E-01  e=2.061E-11  Oryza sativa Japonica Group
  5d9v-assembly1_A  TM=9.945E-01  e=2.281E-11  Oryza sativa Japonica Group
  5elg-assembly1_A  TM=9.902E-01  e=4.873E-11  Arabidopsis thaliana
  5evo-assembly1_A  TM=9.927E-01  e=4.632E-11  Cenchrus americanus
  5lol-assembly1_A  TM=9.958E-01  e=5.966E-11  Arabidopsis thaliana

Radius of gyration: 19.03 Å; Cα contacts (8 Å, |Δi|>4): 253; chains: 2; bounding box: 39×52×41 Å

Sequence (230 aa):
GSKIFPSFVNFLKSKDPNDGTEQALLEELKALDEHLKTHGGPFIAGEKVTAVDLSLAPKLYHLQVALEHFKQWTVPESLAHVHGYMKKLFALESFQKTKAEKQYVIAGWAPKVNAGSKIFPSFVNFLKSKDPNDGTEQALLEELKALDEHLKTHGGPFIAGEKVTAVDLSLAPKLYHLQVALEHFKQWTVPESLAHVHGYMKKLFALESFQKTKAEKQYVIAGWAPKVNA